Protein AF-A0A9W9C075-F1 (afdb_monomer_lite)

InterPro domains:
  IPR053230 Transcription regulator galc [PTHR47654] (22-263)

Foldseek 3Di:
DDDDDDDDDDDDDDDDDDDDDDDDDDDDDDDPDPPPDDPPPPPCVPDPLADFPDPDDCVPDPLSVPLPDDDPPDQLVVLVVVVVCVVCPPPQPPPQDQFDDDDDPVSSVRNNVSVVVSVVPRDCPPDDRSSVSGPDCLQPQLDDPDPADLPDDPQLVLLLQLLVQLCVPVCVPPVPDDPCLSVVSNVQSVCVVVVNHDDDQLQSSLVSLQSSLVSLCSCVVVVPPPRDDNCVSSSSNVSSCVSVVCPVVSVVSRDDDPVNVVVVD

Radius of gyration: 30.23 Å; chains: 1; bounding box: 87×55×70 Å

Organism: NCBI:txid749621

pLDDT: mean 71.65, std 20.18, range [28.78, 96.81]

Secondary structure (DSSP, 8-state):
--PPPPPPPPPPP--PPPP-----------------SSTTS-TTTT-TTS----SS-TTSSHHHHHS---STTSHHHHHHHHHHHHH--SPSPTT------SSSHHHHHHHHHHHHHHHHHS-------GGGG----TTS-----S---TT----HHHHHHHHHHHHHTHHHH---S-THHHHHHHHHHHHHHTT------HHHHHHHHHHHHHHHHHHHHTT-TT---TTHHHHHHHHHHHHTTTHHHHHHHSPPPHHHHHHH-

Sequence (265 aa):
MLFPNAVIPSIPFLGKRNRISSSNESPGHESSSKQNGEAHVTASVGSNEDLDFLDEDLLRTRESRETGYVGQNSEVQWLRSVQRQSQNNEGEPYGLPYGPPGTGKRADDERSKALHQRRDQGGSVPIRHVTDATFYLDSENIELDVVVNPYELPDPDIAEQLLDCYMSTVHSTFFIVPRSFDDQVRRFISSLRQDRAFRVPDRWRALLNLIFAIGAKYSHLTMKEWRGDERDHLVYMNRASQLLGMNSTVMFISAPDLLLVQAVS

Structure (mmCIF, N/CA/C/O backbone):
data_AF-A0A9W9C075-F1
#
_entry.id   AF-A0A9W9C075-F1
#
loop_
_atom_site.group_PDB
_atom_site.id
_atom_site.type_symbol
_atom_site.label_atom_id
_atom_site.label_alt_id
_atom_site.label_comp_id
_atom_site.label_asym_id
_atom_site.label_entity_id
_atom_site.label_seq_id
_atom_site.pdbx_PDB_ins_code
_atom_site.Cartn_x
_atom_site.Cartn_y
_atom_site.Cartn_z
_atom_site.occupancy
_atom_site.B_iso_or_equiv
_atom_site.auth_seq_id
_atom_site.auth_comp_id
_atom_site.auth_asym_id
_atom_site.auth_atom_id
_atom_site.pdbx_PDB_model_num
ATOM 1 N N . MET A 1 1 ? 68.281 26.795 20.854 1.00 37.44 1 MET A N 1
ATOM 2 C CA . MET A 1 1 ? 67.635 25.603 20.267 1.00 37.44 1 MET A CA 1
ATOM 3 C C . MET A 1 1 ? 66.720 26.097 19.160 1.00 37.44 1 MET A C 1
ATOM 5 O O . MET A 1 1 ? 65.759 26.789 19.458 1.00 37.44 1 MET A O 1
ATOM 9 N N . LEU A 1 2 ? 67.105 25.868 17.904 1.00 36.19 2 LEU A N 1
ATOM 10 C CA . LEU A 1 2 ? 66.431 26.343 16.691 1.00 36.19 2 LEU A CA 1
ATOM 11 C C . LEU A 1 2 ? 66.111 25.110 15.834 1.00 36.19 2 LEU A C 1
ATOM 13 O O . LEU A 1 2 ? 67.001 24.298 15.591 1.00 36.19 2 LEU A O 1
ATOM 17 N N . PHE A 1 3 ? 64.844 24.955 15.451 1.00 38.69 3 PHE A N 1
ATOM 18 C CA . PHE A 1 3 ? 64.332 23.848 14.635 1.00 38.69 3 PHE A CA 1
ATOM 19 C C . PHE A 1 3 ? 64.587 24.097 13.134 1.00 38.69 3 PHE A C 1
ATOM 21 O O . PHE A 1 3 ? 64.526 25.253 12.711 1.00 38.69 3 PHE A O 1
ATOM 28 N N . PRO A 1 4 ? 64.849 23.058 12.316 1.00 43.16 4 PRO A N 1
ATOM 29 C CA . PRO A 1 4 ? 65.074 23.214 10.882 1.00 43.16 4 PRO A CA 1
ATOM 30 C C . PRO A 1 4 ? 63.783 23.112 10.046 1.00 43.16 4 PRO A C 1
ATOM 32 O O . PRO A 1 4 ? 62.850 22.385 10.380 1.00 43.16 4 PRO A O 1
ATOM 35 N N . ASN A 1 5 ? 63.787 23.850 8.931 1.00 32.12 5 ASN A N 1
ATOM 36 C CA . ASN A 1 5 ? 62.753 23.936 7.897 1.00 32.12 5 ASN A CA 1
ATOM 37 C C . ASN A 1 5 ? 62.571 22.624 7.112 1.00 32.12 5 ASN A C 1
ATOM 39 O O . ASN A 1 5 ? 63.552 22.015 6.685 1.00 32.12 5 ASN A O 1
ATOM 43 N N . ALA A 1 6 ? 61.316 22.257 6.832 1.00 38.56 6 ALA A N 1
ATOM 44 C CA . ALA A 1 6 ? 60.944 21.181 5.913 1.00 38.56 6 ALA A CA 1
ATOM 45 C C . ALA A 1 6 ? 60.589 21.738 4.519 1.00 38.56 6 ALA A C 1
ATOM 47 O O . ALA A 1 6 ? 59.856 22.718 4.391 1.00 38.56 6 ALA A O 1
ATOM 48 N N . VAL A 1 7 ? 61.134 21.096 3.485 1.00 38.09 7 VAL A N 1
ATOM 49 C CA . VAL A 1 7 ? 60.984 21.410 2.056 1.00 38.09 7 VAL A CA 1
ATOM 50 C C . VAL A 1 7 ? 59.761 20.680 1.488 1.00 38.09 7 VAL A C 1
ATOM 52 O O . VAL A 1 7 ? 59.598 19.484 1.715 1.00 38.09 7 VAL A O 1
ATOM 55 N N . ILE A 1 8 ? 58.918 21.388 0.730 1.00 40.94 8 ILE A N 1
ATOM 56 C CA . ILE A 1 8 ? 57.763 20.840 -0.003 1.00 40.94 8 ILE A CA 1
ATOM 57 C C . ILE A 1 8 ? 58.228 20.388 -1.400 1.00 40.94 8 ILE A C 1
ATOM 59 O O . ILE A 1 8 ? 58.791 21.217 -2.118 1.00 40.94 8 ILE A O 1
ATOM 63 N N . PRO A 1 9 ? 57.975 19.140 -1.842 1.00 34.19 9 PRO A N 1
ATOM 64 C CA . PRO A 1 9 ? 58.202 18.746 -3.226 1.00 34.19 9 PRO A CA 1
ATOM 65 C C . PRO A 1 9 ? 56.926 18.872 -4.076 1.00 34.19 9 PRO A C 1
ATOM 67 O O . PRO A 1 9 ? 55.840 18.433 -3.698 1.00 34.19 9 PRO A O 1
ATOM 70 N N . SER A 1 10 ? 57.090 19.484 -5.246 1.00 33.34 10 SER A N 1
ATOM 71 C CA . SER A 1 10 ? 56.109 19.672 -6.314 1.00 33.34 10 SER A CA 1
ATOM 72 C C . SER A 1 10 ? 55.892 18.394 -7.140 1.00 33.34 10 SER A C 1
ATOM 74 O O . SER A 1 10 ? 56.830 17.656 -7.437 1.00 33.34 10 SER A O 1
ATOM 76 N N . ILE A 1 11 ? 54.640 18.141 -7.532 1.00 38.00 11 ILE A N 1
ATOM 77 C CA . ILE A 1 11 ? 54.219 16.985 -8.340 1.00 38.00 11 ILE A CA 1
ATOM 78 C C . ILE A 1 11 ? 54.326 17.337 -9.835 1.00 38.00 11 ILE A C 1
ATOM 80 O O . ILE A 1 11 ? 53.707 18.318 -10.257 1.00 38.00 11 ILE A O 1
ATOM 84 N N . PRO A 1 12 ? 55.043 16.558 -10.667 1.00 36.03 12 PRO A N 1
ATOM 85 C CA . PRO A 1 12 ? 55.017 16.738 -12.112 1.00 36.03 12 PRO A CA 1
ATOM 86 C C . PRO A 1 12 ? 53.826 16.008 -12.757 1.00 36.03 12 PRO A C 1
ATOM 88 O O . PRO A 1 12 ? 53.603 14.817 -12.542 1.00 36.03 12 PRO A O 1
ATOM 91 N N . PHE A 1 13 ? 53.091 16.736 -13.599 1.00 41.56 13 PHE A N 1
ATOM 92 C CA . PHE A 1 13 ? 52.155 16.207 -14.595 1.00 41.56 13 PHE A CA 1
ATOM 93 C C . PHE A 1 13 ? 52.932 15.596 -15.776 1.00 41.56 13 PHE A C 1
ATOM 95 O O . PHE A 1 13 ? 53.726 16.286 -16.409 1.00 41.56 13 PHE A O 1
ATOM 102 N N . LEU A 1 14 ? 52.666 14.332 -16.114 1.00 36.62 14 LEU A N 1
ATOM 103 C CA . LEU A 1 14 ? 53.023 13.669 -17.381 1.00 36.62 14 LEU A CA 1
ATOM 104 C C . LEU A 1 14 ? 52.158 12.395 -17.440 1.00 36.62 14 LEU A C 1
ATOM 106 O O . LEU A 1 14 ? 52.080 11.677 -16.453 1.00 36.62 14 LEU A O 1
ATOM 110 N N . GLY A 1 15 ? 51.420 12.025 -18.478 1.00 33.16 15 GLY A N 1
ATOM 111 C CA . GLY A 1 15 ? 51.604 12.155 -19.916 1.00 33.16 15 GLY A CA 1
ATOM 112 C C . GLY A 1 15 ? 51.021 10.861 -20.512 1.00 33.16 15 GLY A C 1
ATOM 113 O O . GLY A 1 15 ? 51.179 9.785 -19.935 1.00 33.16 15 GLY A O 1
ATOM 114 N N . LYS A 1 16 ? 50.263 10.974 -21.605 1.00 45.19 16 LYS A N 1
ATOM 115 C CA . LYS A 1 16 ? 49.475 9.904 -22.246 1.00 45.19 16 LYS A CA 1
ATOM 116 C C . LYS A 1 16 ? 50.305 8.632 -22.496 1.00 45.19 16 LYS A C 1
ATOM 118 O O . LYS A 1 16 ? 51.371 8.709 -23.102 1.00 45.19 16 LYS A O 1
ATOM 123 N N . ARG A 1 17 ? 49.805 7.460 -22.077 1.00 39.34 17 ARG A N 1
ATOM 124 C CA . ARG A 1 17 ? 50.425 6.161 -22.392 1.00 39.34 17 ARG A CA 1
ATOM 125 C C . ARG A 1 17 ? 50.042 5.690 -23.796 1.00 39.34 17 ARG A C 1
ATOM 127 O O . ARG A 1 17 ? 48.884 5.744 -24.198 1.00 39.34 17 ARG A O 1
ATOM 134 N N . ASN A 1 18 ? 51.076 5.264 -24.511 1.00 29.98 18 ASN A N 1
ATOM 135 C CA . ASN A 1 18 ? 51.113 4.878 -25.914 1.00 29.98 18 ASN A CA 1
ATOM 136 C C . ASN A 1 18 ? 50.522 3.468 -26.122 1.00 29.98 18 ASN A C 1
ATOM 138 O O . ASN A 1 18 ? 50.755 2.578 -25.303 1.00 29.98 18 ASN A O 1
ATOM 142 N N . ARG A 1 19 ? 49.768 3.262 -27.209 1.00 29.88 19 ARG A N 1
ATOM 143 C CA . ARG A 1 19 ? 49.115 1.985 -27.552 1.00 29.88 19 ARG A CA 1
ATOM 144 C C . ARG A 1 19 ? 50.100 1.113 -28.335 1.00 29.88 19 ARG A C 1
ATOM 146 O O . ARG A 1 19 ? 50.499 1.482 -29.433 1.00 29.88 19 ARG A O 1
ATOM 153 N N . ILE A 1 20 ? 50.483 -0.033 -27.775 1.00 35.03 20 ILE A N 1
ATOM 154 C CA . ILE A 1 20 ? 51.300 -1.033 -28.473 1.00 35.03 20 ILE A CA 1
ATOM 155 C C . ILE A 1 20 ? 50.378 -1.845 -29.386 1.00 35.03 20 ILE A C 1
ATOM 157 O O . ILE A 1 20 ? 49.471 -2.536 -28.929 1.00 35.03 20 ILE A O 1
ATOM 161 N N . SER A 1 21 ? 50.604 -1.722 -30.689 1.00 33.31 21 SER A N 1
ATOM 162 C CA . SER A 1 21 ? 50.093 -2.614 -31.725 1.00 33.31 21 SER A CA 1
ATOM 163 C C . SER A 1 21 ? 50.827 -3.954 -31.661 1.00 33.31 21 SER A C 1
ATOM 165 O O . SER A 1 21 ? 52.055 -3.969 -31.735 1.00 33.31 21 SER A O 1
ATOM 167 N N . SER A 1 22 ? 50.095 -5.066 -31.580 1.00 29.36 22 SER A N 1
ATOM 168 C CA . SER A 1 22 ? 50.647 -6.387 -31.899 1.00 29.36 22 SER A CA 1
ATOM 169 C C . SER A 1 22 ? 49.796 -7.037 -32.982 1.00 29.36 22 SER A C 1
ATOM 171 O O . SER A 1 22 ? 48.575 -7.131 -32.873 1.00 29.36 22 SER A O 1
ATOM 173 N N . SER A 1 23 ? 50.472 -7.365 -34.073 1.00 29.86 23 SER A N 1
ATOM 174 C CA . SER A 1 23 ? 49.978 -8.022 -35.271 1.00 29.86 23 SER A CA 1
ATOM 175 C C . SER A 1 23 ? 50.172 -9.536 -35.157 1.00 29.86 23 SER A C 1
ATOM 177 O O . SER A 1 23 ? 51.253 -9.975 -34.783 1.00 29.86 23 SER A O 1
ATOM 179 N N . ASN A 1 24 ? 49.100 -10.262 -35.495 1.00 34.41 24 ASN A N 1
ATOM 180 C CA . ASN A 1 24 ? 48.941 -11.670 -35.885 1.00 34.41 24 ASN A CA 1
ATOM 181 C C . ASN A 1 24 ? 50.072 -12.671 -35.631 1.00 34.41 24 ASN A C 1
ATOM 183 O O . ASN A 1 24 ? 51.059 -12.610 -36.349 1.00 34.41 24 ASN A O 1
ATOM 187 N N . GLU A 1 25 ? 49.757 -13.732 -34.873 1.00 29.58 25 GLU A N 1
ATOM 188 C CA . GLU A 1 25 ? 50.040 -15.133 -35.239 1.00 29.58 25 GLU A CA 1
ATOM 189 C C . GLU A 1 25 ? 48.927 -16.058 -34.681 1.00 29.58 25 GLU A C 1
ATOM 191 O O . GLU A 1 25 ? 48.509 -15.933 -33.534 1.00 29.58 25 GLU A O 1
ATOM 196 N N . SER A 1 26 ? 48.414 -16.972 -35.508 1.00 32.12 26 SER A N 1
ATOM 197 C CA . SER A 1 26 ? 47.649 -18.177 -35.120 1.00 32.12 26 SER A CA 1
ATOM 198 C C . SER A 1 26 ? 48.520 -19.381 -35.500 1.00 32.12 26 SER A C 1
ATOM 200 O O . SER A 1 26 ? 49.167 -19.293 -36.547 1.00 32.12 26 SER A O 1
ATOM 202 N N . PRO A 1 27 ? 48.562 -20.492 -34.728 1.00 37.53 27 PRO A N 1
ATOM 203 C CA . PRO A 1 27 ? 47.481 -21.487 -34.822 1.00 37.53 27 PRO A CA 1
ATOM 204 C C . PRO A 1 27 ? 47.176 -22.331 -33.556 1.00 37.53 27 PRO A C 1
ATOM 206 O O . PRO A 1 27 ? 48.050 -22.650 -32.762 1.00 37.53 27 PRO A O 1
ATOM 209 N N . GLY A 1 28 ? 45.912 -22.768 -33.467 1.00 32.16 28 GLY A N 1
ATOM 210 C CA . GLY A 1 28 ? 45.465 -24.102 -33.028 1.00 32.16 28 GLY A CA 1
ATOM 211 C C . GLY A 1 28 ? 45.740 -24.585 -31.597 1.00 32.16 28 GLY A C 1
ATOM 212 O O . GLY A 1 28 ? 46.802 -25.129 -31.330 1.00 32.16 28 GLY A O 1
ATOM 213 N N . HIS A 1 29 ? 44.707 -24.585 -30.745 1.00 31.64 29 HIS A N 1
ATOM 214 C CA . HIS A 1 29 ? 44.350 -25.767 -29.946 1.00 31.64 29 HIS A CA 1
ATOM 215 C C . HIS A 1 29 ? 42.928 -25.648 -29.377 1.00 31.64 29 HIS A C 1
ATOM 217 O O . HIS A 1 29 ? 42.551 -24.629 -28.801 1.00 31.64 29 HIS A O 1
ATOM 223 N N . GLU A 1 30 ? 42.146 -26.714 -29.553 1.00 40.41 30 GLU A N 1
ATOM 224 C CA . GLU A 1 30 ? 40.828 -26.913 -28.956 1.00 40.41 30 GLU A CA 1
ATOM 225 C C . GLU A 1 30 ? 40.892 -26.795 -27.428 1.00 40.41 30 GLU A C 1
ATOM 227 O O . GLU A 1 30 ? 41.642 -27.510 -26.764 1.00 40.41 30 GLU A O 1
ATOM 232 N N . SER A 1 31 ? 40.056 -25.931 -26.856 1.00 28.78 31 SER A N 1
ATOM 233 C CA . SER A 1 31 ? 39.571 -26.120 -25.492 1.00 28.78 31 SER A CA 1
ATOM 234 C C . SER A 1 31 ? 38.166 -25.541 -25.373 1.00 28.78 31 SER A C 1
ATOM 236 O O . SER A 1 31 ? 37.923 -24.347 -25.543 1.00 28.78 31 SER A O 1
ATOM 238 N N . SER A 1 32 ? 37.219 -26.437 -25.110 1.00 40.97 32 SER A N 1
ATOM 239 C CA . SER A 1 32 ? 35.842 -26.135 -24.747 1.00 40.97 32 SER A CA 1
ATOM 240 C C . SER A 1 32 ? 35.822 -25.368 -23.424 1.00 40.97 32 SER A C 1
ATOM 242 O O . SER A 1 32 ? 35.717 -25.958 -22.347 1.00 40.97 32 SER A O 1
ATOM 244 N N . SER A 1 33 ? 35.946 -24.049 -23.492 1.00 33.09 33 SER A N 1
ATOM 245 C CA . SER A 1 33 ? 35.685 -23.161 -22.368 1.00 33.09 33 SER A CA 1
ATOM 246 C C . SER A 1 33 ? 34.376 -22.439 -22.655 1.00 33.09 33 SER A C 1
ATOM 248 O O . SER A 1 33 ? 34.255 -21.679 -23.610 1.00 33.09 33 SER A O 1
ATOM 250 N N . LYS A 1 34 ? 33.350 -22.750 -21.857 1.00 45.97 34 LYS A N 1
ATOM 251 C CA . LYS A 1 34 ? 32.091 -22.003 -21.833 1.00 45.97 34 LYS A CA 1
ATOM 252 C C . LYS A 1 34 ? 32.426 -20.566 -21.443 1.00 45.97 34 LYS A C 1
ATOM 254 O O . LYS A 1 34 ? 32.625 -20.273 -20.265 1.00 45.97 34 LYS A O 1
ATOM 259 N N . GLN A 1 35 ? 32.562 -19.704 -22.442 1.00 40.00 35 GLN A N 1
ATOM 260 C CA . GLN A 1 35 ? 32.942 -18.309 -22.286 1.00 40.00 35 GLN A CA 1
ATOM 261 C C . GLN A 1 35 ? 31.694 -17.496 -21.927 1.00 40.00 35 GLN A C 1
ATOM 263 O O . GLN A 1 35 ? 31.183 -16.701 -22.703 1.00 40.00 35 GLN A O 1
ATOM 268 N N . ASN A 1 36 ? 31.169 -17.743 -20.728 1.00 48.88 36 ASN A N 1
ATOM 269 C CA . ASN A 1 36 ? 30.124 -16.919 -20.137 1.00 48.88 36 ASN A CA 1
ATOM 270 C C . ASN A 1 36 ? 30.812 -15.722 -19.472 1.00 48.88 36 ASN A C 1
ATOM 272 O O . ASN A 1 36 ? 31.069 -15.741 -18.270 1.00 48.88 36 ASN A O 1
ATOM 276 N N . GLY A 1 37 ? 31.184 -14.713 -20.256 1.00 41.12 37 GLY A N 1
ATOM 277 C CA . GLY A 1 37 ? 31.847 -13.526 -19.726 1.00 41.12 37 GLY A CA 1
ATOM 278 C C . GLY A 1 37 ? 31.835 -12.378 -20.719 1.00 41.12 37 GLY A C 1
ATOM 279 O O . GLY A 1 37 ? 32.481 -12.487 -21.752 1.00 41.12 37 GLY A O 1
ATOM 280 N N . GLU A 1 38 ? 31.085 -11.323 -20.375 1.00 42.94 38 GLU A N 1
ATOM 281 C CA . GLU A 1 38 ? 31.143 -9.905 -20.801 1.00 42.94 38 GLU A CA 1
ATOM 282 C C . GLU A 1 38 ? 31.270 -9.526 -22.295 1.00 42.94 38 GLU A C 1
ATOM 284 O O . GLU A 1 38 ? 31.084 -8.364 -22.640 1.00 42.94 38 GLU A O 1
ATOM 289 N N . ALA A 1 39 ? 31.491 -10.467 -23.212 1.00 42.09 39 ALA A N 1
ATOM 290 C CA . ALA A 1 39 ? 31.719 -10.218 -24.636 1.00 42.09 39 ALA A CA 1
ATOM 291 C C . ALA A 1 39 ? 30.440 -9.903 -25.437 1.00 42.09 39 ALA A C 1
ATOM 293 O O . ALA A 1 39 ? 30.515 -9.638 -26.633 1.00 42.09 39 ALA A O 1
ATOM 294 N N . HIS A 1 40 ? 29.277 -9.887 -24.781 1.00 43.91 40 HIS A N 1
ATOM 295 C CA . HIS A 1 40 ? 27.999 -9.462 -25.361 1.00 43.91 40 HIS A CA 1
ATOM 296 C C . HIS A 1 40 ? 27.669 -7.994 -25.053 1.00 43.91 40 HIS A C 1
ATOM 298 O O . HIS A 1 40 ? 26.505 -7.602 -24.999 1.00 43.91 40 HIS A O 1
ATOM 304 N N . VAL A 1 41 ? 28.686 -7.147 -24.868 1.00 41.81 41 VAL A N 1
ATOM 305 C CA . VAL A 1 41 ? 28.484 -5.709 -25.052 1.00 41.81 41 VAL A CA 1
ATOM 306 C C . VAL A 1 41 ? 28.224 -5.503 -26.538 1.00 41.81 41 VAL A C 1
ATOM 308 O O . VAL A 1 41 ? 29.116 -5.729 -27.357 1.00 41.81 41 VAL A O 1
ATOM 311 N N . THR A 1 42 ? 27.002 -5.103 -26.897 1.00 49.41 42 THR A N 1
ATOM 312 C CA . THR A 1 42 ? 26.667 -4.668 -28.253 1.00 49.41 42 THR A CA 1
ATOM 313 C C . THR A 1 42 ? 27.768 -3.711 -28.703 1.00 49.41 42 THR A C 1
ATOM 315 O O . THR A 1 42 ? 27.925 -2.643 -28.118 1.00 49.41 42 THR A O 1
ATOM 318 N N . ALA A 1 43 ? 28.559 -4.073 -29.716 1.00 48.31 43 ALA A N 1
ATOM 319 C CA . ALA A 1 43 ? 29.701 -3.279 -30.192 1.00 48.31 43 ALA A CA 1
ATOM 320 C C . ALA A 1 43 ? 29.306 -1.900 -30.788 1.00 48.31 43 ALA A C 1
ATOM 322 O O . ALA A 1 43 ? 30.106 -1.252 -31.456 1.00 48.31 43 ALA A O 1
ATOM 323 N N . SER A 1 44 ? 28.069 -1.460 -30.545 1.00 49.69 44 SER A N 1
ATOM 324 C CA . SER A 1 44 ? 27.493 -0.159 -30.879 1.00 49.69 44 SER A CA 1
ATOM 325 C C . SER A 1 44 ? 27.848 0.930 -29.854 1.00 49.69 44 SER A C 1
ATOM 327 O O . SER A 1 44 ? 27.657 2.108 -30.152 1.00 49.69 44 SER A O 1
ATOM 329 N N . VAL A 1 45 ? 28.437 0.588 -28.693 1.00 45.16 45 VAL A N 1
ATOM 330 C CA . VAL A 1 45 ? 28.918 1.576 -27.706 1.00 45.16 45 VAL A CA 1
ATOM 331 C C . VAL A 1 45 ? 30.081 2.386 -28.301 1.00 45.16 45 VAL A C 1
ATOM 333 O O . VAL A 1 45 ? 31.253 2.048 -28.151 1.00 45.16 45 VAL A O 1
ATOM 336 N N . GLY A 1 46 ? 29.749 3.448 -29.035 1.00 44.47 46 GLY A N 1
ATOM 337 C CA . GLY A 1 46 ? 30.697 4.345 -29.693 1.00 44.47 46 GLY A CA 1
ATOM 338 C C . GLY A 1 46 ? 30.240 4.893 -31.047 1.00 44.47 46 GLY A C 1
ATOM 339 O O . GLY A 1 46 ? 30.803 5.893 -31.487 1.00 44.47 46 GLY A O 1
ATOM 340 N N . SER A 1 47 ? 29.231 4.295 -31.694 1.00 48.75 47 SER A N 1
ATOM 341 C CA . SER A 1 47 ? 28.663 4.817 -32.943 1.00 48.75 47 SER A CA 1
ATOM 342 C C . SER A 1 47 ? 27.270 5.388 -32.681 1.00 48.75 47 SER A C 1
ATOM 344 O O . SER A 1 47 ? 26.302 4.654 -32.547 1.00 48.75 47 SER A O 1
ATOM 346 N N . ASN A 1 48 ? 27.163 6.718 -32.636 1.00 51.94 48 ASN A N 1
ATOM 347 C CA . ASN A 1 48 ? 25.871 7.422 -32.629 1.00 51.94 48 ASN A CA 1
ATOM 348 C C . ASN A 1 48 ? 25.232 7.465 -34.039 1.00 51.94 48 ASN A C 1
ATOM 350 O O . ASN A 1 48 ? 24.342 8.275 -34.287 1.00 51.94 48 ASN A O 1
ATOM 354 N N . GLU A 1 49 ? 25.759 6.688 -34.991 1.00 51.84 49 GLU A N 1
ATOM 355 C CA . GLU A 1 49 ? 25.419 6.745 -36.420 1.00 51.84 49 GLU A CA 1
ATOM 356 C C . GLU A 1 49 ? 24.284 5.773 -36.781 1.00 51.84 49 GLU A C 1
ATOM 358 O O . GLU A 1 49 ? 23.732 5.842 -37.880 1.00 51.84 49 GLU A O 1
ATOM 363 N N . ASP A 1 50 ? 23.913 4.890 -35.851 1.00 52.59 50 ASP A N 1
ATOM 364 C CA . ASP A 1 50 ? 22.757 4.016 -35.984 1.00 52.59 50 ASP A CA 1
ATOM 365 C C . ASP A 1 50 ? 21.480 4.834 -35.757 1.00 52.59 50 ASP A C 1
ATOM 367 O O . ASP A 1 50 ? 21.202 5.318 -34.658 1.00 52.59 50 ASP A O 1
ATOM 371 N N . LEU A 1 51 ? 20.685 4.993 -36.817 1.00 51.81 51 LEU A N 1
ATOM 372 C CA . LEU A 1 51 ? 19.320 5.488 -36.697 1.00 51.81 51 LEU A CA 1
ATOM 373 C C . LEU A 1 51 ? 18.552 4.553 -35.759 1.00 51.81 51 LEU A C 1
ATOM 375 O O . LEU A 1 51 ? 18.421 3.356 -36.021 1.00 51.81 51 LEU A O 1
ATOM 379 N N . ASP A 1 52 ? 18.069 5.117 -34.659 1.00 56.44 52 ASP A N 1
ATOM 380 C CA . ASP A 1 52 ? 17.315 4.418 -33.630 1.00 56.44 52 ASP A CA 1
ATOM 381 C C . ASP A 1 52 ? 15.912 4.095 -34.155 1.00 56.44 52 ASP A C 1
ATOM 383 O O . ASP A 1 52 ? 14.940 4.823 -33.953 1.00 56.44 52 ASP A O 1
ATOM 387 N N . PHE A 1 53 ? 15.820 3.023 -34.940 1.00 57.62 53 PHE A N 1
ATOM 388 C CA . PHE A 1 53 ? 14.541 2.481 -35.366 1.00 57.62 53 PHE A CA 1
ATOM 389 C C . PHE A 1 53 ? 13.870 1.847 -34.151 1.00 57.62 53 PHE A C 1
ATOM 391 O O . PHE A 1 53 ? 14.113 0.681 -33.816 1.00 57.62 53 PHE A O 1
ATOM 398 N N . LEU A 1 54 ? 13.028 2.648 -33.500 1.00 65.06 54 LEU A N 1
ATOM 399 C CA . LEU A 1 54 ? 12.087 2.172 -32.503 1.00 65.06 54 LEU A CA 1
ATOM 400 C C . LEU A 1 54 ? 11.224 1.084 -33.139 1.00 65.06 54 LEU A C 1
ATOM 402 O O . LEU A 1 54 ? 10.645 1.251 -34.210 1.00 65.06 54 LEU A O 1
ATOM 406 N N . ASP A 1 55 ? 11.194 -0.061 -32.479 1.00 68.38 55 ASP A N 1
ATOM 407 C CA . ASP A 1 55 ? 10.488 -1.257 -32.926 1.00 68.38 55 ASP A CA 1
ATOM 408 C C . ASP A 1 55 ? 9.042 -1.324 -32.463 1.00 68.38 55 ASP A C 1
ATOM 410 O O . ASP A 1 55 ? 8.347 -2.310 -32.701 1.00 68.38 55 ASP A O 1
ATOM 414 N N . GLU A 1 56 ? 8.606 -0.256 -31.811 1.00 72.88 56 GLU A N 1
ATOM 415 C CA . GLU A 1 56 ? 7.295 -0.086 -31.236 1.00 72.88 56 GLU A CA 1
ATOM 416 C C . GLU A 1 56 ? 6.782 1.322 -31.514 1.00 72.88 56 GLU A C 1
ATOM 418 O O . GLU A 1 56 ? 7.532 2.300 -31.534 1.00 72.88 56 GLU A O 1
ATOM 423 N N . ASP A 1 57 ? 5.468 1.412 -31.691 1.00 78.75 57 ASP A N 1
ATOM 424 C CA . ASP A 1 57 ? 4.755 2.675 -31.735 1.00 78.75 57 ASP A CA 1
ATOM 425 C C . ASP A 1 57 ? 4.566 3.233 -30.315 1.00 78.75 57 ASP A C 1
ATOM 427 O O . ASP A 1 57 ? 3.683 2.803 -29.569 1.00 78.75 57 ASP A O 1
ATOM 431 N N . LEU A 1 58 ? 5.387 4.222 -29.948 1.00 80.44 58 LEU A N 1
ATOM 432 C CA . LEU A 1 58 ? 5.288 4.912 -28.657 1.00 80.44 58 LEU A CA 1
ATOM 433 C C . LEU A 1 58 ? 3.963 5.659 -28.481 1.00 80.44 58 LEU A C 1
ATOM 435 O O . LEU A 1 58 ? 3.598 5.987 -27.358 1.00 80.44 58 LEU A O 1
ATOM 439 N N . LEU A 1 59 ? 3.227 5.941 -29.559 1.00 80.81 59 LEU A N 1
ATOM 440 C CA . LEU A 1 59 ? 1.955 6.659 -29.493 1.00 80.81 59 LEU A CA 1
ATOM 441 C C . LEU A 1 59 ? 0.761 5.736 -29.220 1.00 80.81 59 LEU A C 1
ATOM 443 O O . LEU A 1 59 ? -0.342 6.238 -28.999 1.00 80.81 59 LEU A O 1
ATOM 447 N N . ARG A 1 60 ? 0.969 4.412 -29.191 1.00 81.44 60 ARG A N 1
ATOM 448 C CA . ARG A 1 60 ? -0.091 3.404 -29.034 1.00 81.44 60 ARG A CA 1
ATOM 449 C C . ARG A 1 60 ? -0.917 3.586 -27.761 1.00 81.44 60 ARG A C 1
ATOM 451 O O . ARG A 1 60 ? -2.136 3.435 -27.786 1.00 81.44 60 ARG A O 1
ATOM 458 N N . THR A 1 61 ? -0.252 3.876 -26.650 1.00 80.31 61 THR A N 1
ATOM 459 C CA . THR A 1 61 ? -0.851 3.923 -25.311 1.00 80.31 61 THR A CA 1
ATOM 460 C C . THR A 1 61 ? -0.271 5.086 -24.519 1.00 80.31 61 THR A C 1
ATOM 462 O O . THR A 1 61 ? 0.869 5.480 -24.746 1.00 80.31 61 THR A O 1
ATOM 465 N N . ARG A 1 62 ? -1.048 5.652 -23.583 1.00 76.50 62 ARG A N 1
ATOM 466 C CA . ARG A 1 62 ? -0.578 6.730 -22.691 1.00 76.50 62 ARG A CA 1
ATOM 467 C C . ARG A 1 62 ? 0.699 6.315 -21.958 1.00 76.50 62 ARG A C 1
ATOM 469 O O . ARG A 1 62 ? 1.674 7.046 -22.004 1.00 76.50 62 ARG A O 1
ATOM 476 N N . GLU A 1 63 ? 0.709 5.100 -21.424 1.00 76.56 63 GLU A N 1
ATOM 477 C CA . GLU A 1 63 ? 1.865 4.487 -20.762 1.00 76.56 63 GLU A CA 1
ATOM 478 C C . GLU A 1 63 ? 3.100 4.461 -21.679 1.00 76.56 63 GLU A C 1
ATOM 480 O O . GLU A 1 63 ? 4.165 4.912 -21.281 1.00 76.56 63 GLU A O 1
ATOM 485 N N . SER A 1 64 ? 2.952 4.050 -22.948 1.00 79.38 64 SER A N 1
ATOM 486 C CA . SER A 1 64 ? 4.037 4.046 -23.949 1.00 79.38 64 SER A CA 1
ATOM 487 C C . SER A 1 64 ? 4.580 5.444 -24.275 1.00 79.38 64 SER A C 1
ATOM 489 O O . SER A 1 64 ? 5.730 5.577 -24.681 1.00 79.38 64 SER A O 1
ATOM 491 N N . ARG A 1 65 ? 3.763 6.493 -24.106 1.00 79.75 65 ARG A N 1
ATOM 492 C CA . ARG A 1 65 ? 4.171 7.895 -24.297 1.00 79.75 65 ARG A CA 1
ATOM 493 C C . ARG A 1 65 ? 4.881 8.458 -23.068 1.00 79.75 65 ARG A C 1
ATOM 495 O O . ARG A 1 65 ? 5.650 9.407 -23.197 1.00 79.75 65 ARG A O 1
ATOM 502 N N . GLU A 1 66 ? 4.596 7.896 -21.898 1.00 75.31 66 GLU A N 1
ATOM 503 C CA . GLU A 1 66 ? 5.112 8.336 -20.600 1.00 75.31 66 GLU A CA 1
ATOM 504 C C . GLU A 1 66 ? 6.434 7.658 -20.221 1.00 75.31 66 GLU A C 1
ATOM 506 O O . GLU A 1 66 ? 7.109 8.112 -19.306 1.00 75.31 66 GLU A O 1
ATOM 511 N N . THR A 1 67 ? 6.897 6.674 -20.998 1.00 76.31 67 THR A N 1
ATOM 512 C CA . THR A 1 67 ? 8.196 6.004 -20.796 1.00 76.31 67 THR A CA 1
ATOM 513 C C . THR A 1 67 ? 9.416 6.919 -20.976 1.00 76.31 67 THR A C 1
ATOM 515 O O . THR A 1 67 ? 10.543 6.508 -20.713 1.00 76.31 67 THR A O 1
ATOM 518 N N . GLY A 1 68 ? 9.226 8.150 -21.461 1.00 76.06 68 GLY A N 1
ATOM 519 C CA . GLY A 1 68 ? 10.291 9.140 -21.619 1.00 76.06 68 GLY A CA 1
ATOM 520 C C . GLY A 1 68 ? 11.195 8.890 -22.831 1.00 76.06 68 GLY A C 1
ATOM 521 O O . GLY A 1 68 ? 10.744 8.463 -23.893 1.00 76.06 68 GLY A O 1
ATOM 522 N N . TYR A 1 69 ? 12.485 9.219 -22.704 1.00 79.00 69 TYR A N 1
ATOM 523 C CA . TYR A 1 69 ? 13.453 9.054 -23.791 1.00 79.00 69 TYR A CA 1
ATOM 524 C C . TYR A 1 69 ? 13.741 7.570 -24.033 1.00 79.00 69 TYR A C 1
ATOM 526 O O . TYR A 1 69 ? 14.381 6.909 -23.214 1.00 79.00 69 TYR A O 1
ATOM 534 N N . VAL A 1 70 ? 13.320 7.061 -25.187 1.00 77.00 70 VAL A N 1
ATOM 535 C CA . VAL A 1 70 ? 13.670 5.723 -25.667 1.00 77.00 70 VAL A CA 1
ATOM 536 C C . VAL A 1 70 ? 14.729 5.896 -26.749 1.00 77.00 70 VAL A C 1
ATOM 538 O O . VAL A 1 70 ? 14.446 6.446 -27.805 1.00 77.00 70 VAL A O 1
ATOM 541 N N . GLY A 1 71 ? 15.955 5.482 -26.441 1.00 75.25 71 GLY A N 1
ATOM 542 C CA . GLY A 1 71 ? 17.107 5.551 -27.336 1.00 75.25 71 GLY A CA 1
ATOM 543 C C . GLY A 1 71 ? 18.203 4.589 -26.913 1.00 75.25 71 GLY A C 1
ATOM 544 O O . GLY A 1 71 ? 18.133 4.057 -25.811 1.00 75.25 71 GLY A O 1
ATOM 545 N N . GL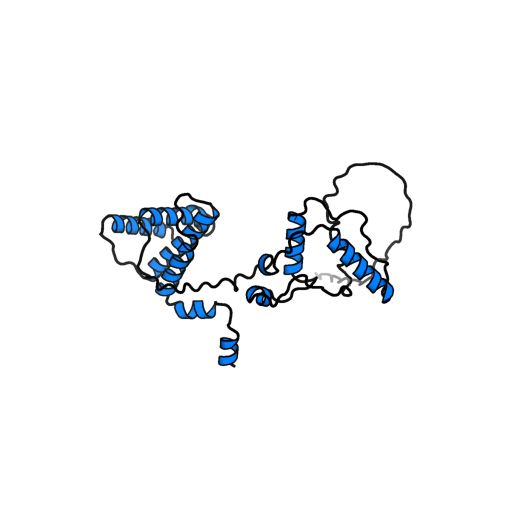N A 1 72 ? 19.225 4.351 -27.738 1.00 70.81 72 GLN A N 1
ATOM 546 C CA . GLN A 1 72 ? 20.281 3.360 -27.439 1.00 70.81 72 GLN A CA 1
ATOM 547 C C . GLN A 1 72 ? 20.947 3.531 -26.060 1.00 70.81 72 GLN A C 1
ATOM 549 O O . GLN A 1 72 ? 21.343 2.548 -25.439 1.00 70.81 72 GLN A O 1
ATOM 554 N N . ASN A 1 73 ? 21.032 4.770 -25.566 1.00 71.38 73 ASN A N 1
ATOM 555 C CA . ASN A 1 73 ? 21.587 5.100 -24.249 1.00 71.38 73 ASN A CA 1
ATOM 556 C C . ASN A 1 73 ? 20.525 5.197 -23.136 1.00 71.38 73 ASN A C 1
ATOM 558 O O . ASN A 1 73 ? 20.837 5.617 -22.025 1.00 71.38 73 ASN A O 1
ATOM 562 N N . SER A 1 74 ? 19.267 4.875 -23.435 1.00 77.75 74 SER A N 1
ATOM 563 C CA . SER A 1 74 ? 18.175 4.867 -22.467 1.00 77.75 74 SER A CA 1
ATOM 564 C C . SER A 1 74 ? 18.251 3.634 -21.573 1.00 77.75 74 SER A C 1
ATOM 566 O O . SER A 1 74 ? 18.522 2.519 -22.028 1.00 77.75 74 SER A O 1
ATOM 568 N N . GLU A 1 75 ? 17.918 3.827 -20.302 1.00 80.75 75 GLU A N 1
ATOM 569 C CA . GLU A 1 75 ? 17.705 2.754 -19.331 1.00 80.75 75 GLU A CA 1
ATOM 570 C C . GLU A 1 75 ? 16.674 1.721 -19.805 1.00 80.75 75 GLU A C 1
ATOM 572 O O . GLU A 1 75 ? 16.838 0.527 -19.558 1.00 80.75 75 GLU A O 1
ATOM 577 N N . VAL A 1 76 ? 15.663 2.150 -20.564 1.00 79.50 76 VAL A N 1
ATOM 578 C CA . VAL A 1 76 ? 14.618 1.261 -21.074 1.00 79.50 76 VAL A CA 1
ATOM 579 C C . VAL A 1 76 ? 15.173 0.327 -22.150 1.00 79.50 76 VAL A C 1
ATOM 581 O O . VAL A 1 76 ? 14.868 -0.866 -22.159 1.00 79.50 76 VAL A O 1
ATOM 584 N N . GLN A 1 77 ? 16.059 0.824 -23.024 1.00 78.00 77 GLN A N 1
ATOM 585 C CA . GLN A 1 77 ? 16.757 -0.030 -23.993 1.00 78.00 77 GLN A CA 1
ATOM 586 C C . GLN A 1 77 ? 17.725 -0.996 -23.301 1.00 78.00 77 GLN A C 1
ATOM 588 O O . GLN A 1 77 ? 17.836 -2.157 -23.707 1.00 78.00 77 GLN A O 1
ATOM 593 N N . TRP A 1 78 ? 18.377 -0.561 -22.217 1.00 78.06 78 TRP A N 1
ATOM 594 C CA . TRP A 1 78 ? 19.202 -1.449 -21.400 1.00 78.06 78 TRP A CA 1
ATOM 595 C C . TRP A 1 78 ? 18.370 -2.580 -20.774 1.00 78.06 78 TRP A C 1
ATOM 597 O O . TRP A 1 78 ? 18.708 -3.752 -20.950 1.00 78.06 78 TRP A O 1
ATOM 607 N N . LEU A 1 79 ? 17.241 -2.261 -20.133 1.00 81.19 79 LEU A N 1
ATOM 608 C CA . LEU A 1 79 ? 16.343 -3.250 -19.525 1.00 81.19 79 LEU A CA 1
ATOM 609 C C . LEU A 1 79 ? 15.763 -4.223 -20.560 1.00 81.19 79 LEU A C 1
ATOM 611 O O . LEU A 1 79 ? 15.768 -5.433 -20.332 1.00 81.19 79 LEU A O 1
ATOM 615 N N . ARG A 1 80 ? 15.352 -3.734 -21.736 1.00 78.75 80 ARG A N 1
ATOM 616 C CA . ARG A 1 80 ? 14.916 -4.576 -22.865 1.00 78.75 80 ARG A CA 1
ATOM 617 C C . ARG A 1 80 ? 16.000 -5.543 -23.324 1.00 78.75 80 ARG A C 1
ATOM 619 O O . ARG A 1 80 ? 15.711 -6.710 -23.591 1.00 78.75 80 ARG A O 1
ATOM 626 N N . SER A 1 81 ? 17.242 -5.070 -23.423 1.00 75.12 81 SER A N 1
ATOM 627 C CA . SER A 1 81 ? 18.387 -5.904 -23.795 1.00 75.12 81 SER A CA 1
ATOM 628 C C . SER A 1 81 ? 18.628 -7.001 -22.759 1.00 75.12 81 SER A C 1
ATOM 630 O O . SER A 1 81 ? 18.694 -8.176 -23.119 1.00 75.12 81 SER A O 1
ATOM 632 N N . VAL A 1 82 ? 18.656 -6.646 -21.471 1.00 78.44 82 VAL A N 1
ATOM 633 C CA . VAL A 1 82 ? 18.801 -7.605 -20.362 1.00 78.44 82 VAL A CA 1
ATOM 634 C C . VAL A 1 82 ? 17.684 -8.651 -20.390 1.00 78.44 82 VAL A C 1
ATOM 636 O O . VAL A 1 82 ? 17.937 -9.851 -20.292 1.00 78.44 82 VAL A O 1
ATOM 639 N N . GLN A 1 83 ? 16.441 -8.221 -20.582 1.00 76.12 83 GLN A N 1
ATOM 640 C CA . GLN A 1 83 ? 15.276 -9.101 -20.618 1.00 76.12 83 GLN A CA 1
ATOM 641 C C . GLN A 1 83 ? 15.306 -10.055 -21.823 1.00 76.12 83 GLN A C 1
ATOM 643 O O . GLN A 1 83 ? 14.918 -11.219 -21.697 1.00 76.12 83 GLN A O 1
ATOM 648 N N . ARG A 1 84 ? 15.789 -9.587 -22.983 1.00 72.88 84 ARG A N 1
ATOM 649 C CA . ARG A 1 84 ? 16.002 -10.407 -24.185 1.00 72.88 84 ARG A CA 1
ATOM 650 C C . ARG A 1 84 ? 17.089 -11.451 -23.949 1.00 72.88 84 ARG A C 1
ATOM 652 O O . ARG A 1 84 ? 16.864 -12.618 -24.244 1.00 72.88 84 ARG A O 1
ATOM 659 N N . GLN A 1 85 ? 18.216 -11.053 -23.360 1.00 70.44 85 GLN A N 1
ATOM 660 C CA . GLN A 1 85 ? 19.315 -11.960 -23.009 1.00 70.44 85 GLN A CA 1
ATOM 661 C C . GLN A 1 85 ? 18.886 -13.017 -21.987 1.00 70.44 85 GLN A C 1
ATOM 663 O O . GLN A 1 85 ? 19.261 -14.175 -22.104 1.00 70.44 85 GLN A O 1
ATOM 668 N N . SER A 1 86 ? 18.051 -12.650 -21.011 1.00 73.00 86 SER A N 1
ATOM 669 C CA . SER A 1 86 ? 17.530 -13.606 -20.027 1.00 73.00 86 SER A CA 1
ATOM 670 C C . SER A 1 86 ? 16.582 -14.649 -20.632 1.00 73.00 86 SER A C 1
ATOM 672 O O . SER A 1 86 ? 16.425 -15.719 -20.047 1.00 73.00 86 SER A O 1
ATOM 674 N N . GLN A 1 87 ? 15.902 -14.337 -21.738 1.00 66.81 87 GLN A N 1
ATOM 675 C CA . GLN A 1 87 ? 14.975 -15.258 -22.411 1.00 66.81 87 GLN A CA 1
ATOM 676 C C . GLN A 1 87 ? 15.663 -16.088 -23.492 1.00 66.81 87 GLN A C 1
ATOM 678 O O . GLN A 1 87 ? 15.352 -17.267 -23.656 1.00 66.81 87 GLN A O 1
ATOM 683 N N . ASN A 1 88 ? 16.618 -15.489 -24.199 1.00 63.44 88 ASN A N 1
ATOM 684 C CA . ASN A 1 88 ? 17.447 -16.175 -25.173 1.00 63.44 88 ASN A CA 1
ATOM 685 C C . ASN A 1 88 ? 18.635 -16.828 -24.457 1.00 63.44 88 ASN A C 1
ATOM 687 O O . ASN A 1 88 ? 19.728 -16.276 -24.398 1.00 63.44 88 ASN A O 1
ATOM 691 N N . ASN A 1 89 ? 18.420 -18.038 -23.931 1.00 55.81 89 ASN A N 1
ATOM 692 C CA . ASN A 1 89 ? 19.509 -18.899 -23.447 1.00 55.81 89 ASN A CA 1
ATOM 693 C C . ASN A 1 89 ? 20.464 -19.344 -24.573 1.00 55.81 89 ASN A C 1
ATOM 695 O O . ASN A 1 89 ? 21.556 -19.840 -24.295 1.00 55.81 89 ASN A O 1
ATOM 699 N N . GLU A 1 90 ? 20.056 -19.185 -25.832 1.00 56.06 90 GLU A N 1
ATOM 700 C CA . GLU A 1 90 ? 20.906 -19.376 -27.001 1.00 56.06 90 GLU A CA 1
ATOM 701 C C . GLU A 1 90 ? 21.477 -18.010 -27.395 1.00 56.06 90 GLU A C 1
ATOM 703 O O . GLU A 1 90 ? 20.727 -17.078 -27.690 1.00 56.06 90 GLU A O 1
ATOM 708 N N . GLY A 1 91 ? 22.804 -17.869 -27.325 1.00 54.59 91 GLY A N 1
ATOM 709 C CA . GLY A 1 91 ? 23.496 -16.641 -27.722 1.00 54.59 91 GLY A CA 1
ATOM 710 C C . GLY A 1 91 ? 23.163 -16.231 -29.160 1.00 54.59 91 GLY A C 1
ATOM 711 O O . GLY A 1 91 ? 22.663 -17.037 -29.945 1.00 54.59 91 GLY A O 1
ATOM 712 N N . GLU A 1 92 ? 23.437 -14.969 -29.512 1.00 56.03 92 GLU A N 1
ATOM 713 C CA . GLU A 1 92 ? 23.258 -14.484 -30.888 1.00 56.03 92 GLU A CA 1
ATOM 714 C C . GLU A 1 92 ? 23.872 -15.473 -31.899 1.00 56.03 92 GLU A C 1
ATOM 716 O O . GLU A 1 92 ? 24.993 -15.945 -31.673 1.00 56.03 92 GLU A O 1
ATOM 721 N N . PRO A 1 93 ? 23.182 -15.782 -33.015 1.00 56.94 93 PRO A N 1
ATOM 722 C CA . PRO A 1 93 ? 23.720 -16.668 -34.036 1.00 56.94 93 PRO A CA 1
ATOM 723 C C . PRO A 1 93 ? 25.112 -16.199 -34.479 1.00 56.94 93 PRO A C 1
ATOM 725 O O . PRO A 1 93 ? 25.286 -15.093 -34.996 1.00 56.94 93 PRO A O 1
ATOM 728 N N . TYR A 1 94 ? 26.123 -17.039 -34.259 1.00 58.78 94 TYR A N 1
ATOM 729 C CA . TYR A 1 94 ? 27.493 -16.739 -34.661 1.00 58.78 94 TYR A CA 1
ATOM 730 C C . TYR A 1 94 ? 27.581 -16.555 -36.187 1.00 58.78 94 TYR A C 1
ATOM 732 O O . TYR A 1 94 ? 27.012 -17.334 -36.949 1.00 58.78 94 TYR A O 1
ATOM 740 N N . GLY A 1 95 ? 28.343 -15.552 -36.640 1.00 64.50 95 GLY A N 1
ATOM 741 C CA . GLY A 1 95 ? 28.645 -15.343 -38.065 1.00 64.50 95 GLY A CA 1
ATOM 742 C C . GLY A 1 95 ? 27.770 -14.319 -38.793 1.00 64.50 95 GLY A C 1
ATOM 743 O O . GLY A 1 95 ? 27.853 -14.215 -40.017 1.00 64.50 95 GLY A O 1
ATOM 744 N N . LEU A 1 96 ? 26.958 -13.541 -38.074 1.00 69.12 96 LEU A N 1
ATOM 745 C CA . LEU A 1 96 ? 26.189 -12.465 -38.691 1.00 69.12 96 LEU A CA 1
ATOM 746 C C . LEU A 1 96 ? 27.091 -11.277 -39.085 1.00 69.12 96 LEU A C 1
ATOM 748 O O . LEU A 1 96 ? 28.022 -10.929 -38.351 1.00 69.12 96 LEU A O 1
ATOM 752 N N . PRO A 1 97 ? 26.839 -10.633 -40.239 1.00 73.50 97 PRO A N 1
ATOM 753 C CA . PRO A 1 97 ? 27.659 -9.519 -40.698 1.00 73.50 97 PRO A CA 1
ATOM 754 C C . PRO A 1 97 ? 27.524 -8.320 -39.751 1.00 73.50 97 PRO A C 1
ATOM 756 O O . PRO A 1 97 ? 26.433 -8.054 -39.252 1.00 73.50 97 PRO A O 1
ATOM 759 N N . TYR A 1 98 ? 28.618 -7.576 -39.532 1.00 72.38 98 TYR A N 1
ATOM 760 C CA . TYR A 1 98 ? 28.631 -6.292 -38.805 1.00 72.38 98 TYR A CA 1
ATOM 761 C C . TYR A 1 98 ? 28.716 -5.063 -39.721 1.00 72.38 98 TYR A C 1
ATOM 763 O O . TYR A 1 98 ? 28.392 -3.962 -39.289 1.00 72.38 98 TYR A O 1
ATOM 771 N N . GLY A 1 99 ? 29.071 -5.259 -40.993 1.00 78.06 99 GLY A N 1
ATOM 772 C CA . GLY A 1 99 ? 29.401 -4.185 -41.932 1.00 78.06 99 GLY A CA 1
ATOM 773 C C . GLY A 1 99 ? 30.855 -3.706 -41.781 1.00 78.06 99 GLY A C 1
ATOM 774 O O . GLY A 1 99 ? 31.516 -4.016 -40.786 1.00 78.06 99 GLY A O 1
ATOM 775 N N . PRO A 1 100 ? 31.404 -3.004 -42.785 1.00 79.75 100 PRO A N 1
ATOM 776 C CA . PRO A 1 100 ? 32.794 -2.563 -42.770 1.00 79.75 100 PRO A CA 1
ATOM 777 C C . PRO A 1 100 ? 33.016 -1.372 -41.813 1.00 79.75 100 PRO A C 1
ATOM 779 O O . PRO A 1 100 ? 32.121 -0.537 -41.632 1.00 79.75 100 PRO A O 1
ATOM 782 N N . PRO A 1 101 ? 34.219 -1.244 -41.221 1.00 73.25 101 PRO A N 1
ATOM 783 C CA . PRO A 1 101 ? 34.597 -0.065 -40.447 1.00 73.25 101 PRO A CA 1
ATOM 784 C C . PRO A 1 101 ? 34.812 1.159 -41.356 1.00 73.25 101 PRO A C 1
ATOM 786 O O . PRO A 1 101 ? 35.273 1.027 -42.490 1.00 73.25 101 PRO A O 1
ATOM 789 N N . GLY A 1 102 ? 34.533 2.360 -40.842 1.00 73.25 102 GLY A N 1
ATOM 790 C CA . GLY A 1 102 ? 34.785 3.638 -41.526 1.00 73.25 102 GLY A CA 1
ATOM 791 C C . GLY A 1 102 ? 33.583 4.583 -41.496 1.00 73.25 102 GLY A C 1
ATOM 792 O O . GLY A 1 102 ? 32.455 4.132 -41.379 1.00 73.25 102 GLY A O 1
ATOM 793 N N . THR A 1 103 ? 33.827 5.885 -41.631 1.00 74.62 103 THR A N 1
ATOM 794 C CA . THR A 1 103 ? 32.820 6.962 -41.496 1.00 74.62 103 THR A CA 1
ATOM 795 C C . THR A 1 103 ? 32.197 7.400 -42.829 1.00 74.62 103 THR A C 1
ATOM 797 O O . THR A 1 103 ? 31.667 8.502 -42.960 1.00 74.62 103 THR A O 1
ATOM 800 N N . GLY A 1 104 ? 32.372 6.601 -43.883 1.00 81.69 104 GLY A N 1
ATOM 801 C CA . GLY A 1 104 ? 31.827 6.910 -45.200 1.00 81.69 104 GLY A CA 1
ATOM 802 C C . GLY A 1 104 ? 30.393 6.409 -45.323 1.00 81.69 104 GLY A C 1
ATOM 803 O O . GLY A 1 104 ? 30.129 5.271 -44.962 1.00 81.69 104 GLY A O 1
ATOM 804 N N . LYS A 1 105 ? 29.518 7.185 -45.973 1.00 79.06 105 LYS A N 1
ATOM 805 C CA . LYS A 1 105 ? 28.092 6.859 -46.183 1.00 79.06 105 LYS A CA 1
ATOM 806 C C . LYS A 1 105 ? 27.813 5.408 -46.610 1.00 79.06 105 LYS A C 1
ATOM 808 O O . LYS A 1 105 ? 26.858 4.792 -46.166 1.00 79.06 105 LYS A O 1
ATOM 813 N N . ARG A 1 106 ? 28.666 4.839 -47.468 1.00 82.00 106 ARG A N 1
ATOM 814 C CA . ARG A 1 106 ? 28.550 3.438 -47.904 1.00 82.00 106 ARG A CA 1
ATOM 815 C C . ARG A 1 106 ? 28.784 2.438 -46.766 1.00 82.00 106 ARG A C 1
ATOM 817 O O . ARG A 1 106 ? 28.101 1.423 -46.708 1.00 82.00 106 ARG A O 1
ATOM 824 N N . ALA A 1 107 ? 29.766 2.701 -45.908 1.00 79.69 107 ALA A N 1
ATOM 825 C CA . ALA A 1 107 ? 30.030 1.873 -44.741 1.00 79.69 107 ALA A CA 1
ATOM 826 C C . ALA A 1 107 ? 28.857 1.957 -43.753 1.00 79.69 107 ALA A C 1
ATOM 828 O O . ALA A 1 107 ? 28.455 0.931 -43.215 1.00 79.69 107 ALA A O 1
ATOM 829 N N . ASP A 1 108 ? 28.249 3.135 -43.607 1.00 73.38 108 ASP A N 1
ATOM 830 C CA . ASP A 1 108 ? 27.060 3.355 -42.773 1.00 73.38 108 ASP A CA 1
ATOM 831 C C . ASP A 1 108 ? 25.844 2.570 -43.309 1.00 73.38 108 ASP A C 1
ATOM 833 O O . ASP A 1 108 ? 25.182 1.840 -42.568 1.00 73.38 108 ASP A O 1
ATOM 837 N N . ASP A 1 109 ? 25.594 2.635 -44.622 1.00 79.69 109 ASP A N 1
ATOM 838 C CA . ASP A 1 109 ? 24.525 1.882 -45.295 1.00 79.69 109 ASP A CA 1
ATOM 839 C C . ASP A 1 109 ? 24.732 0.356 -45.183 1.00 79.69 109 ASP A C 1
ATOM 841 O O . ASP A 1 109 ? 23.780 -0.416 -45.059 1.00 79.69 109 ASP A O 1
ATOM 845 N N . GLU A 1 110 ? 25.980 -0.118 -45.246 1.00 82.06 110 GLU A N 1
ATOM 846 C CA . GLU A 1 110 ? 26.306 -1.541 -45.102 1.00 82.06 110 GLU A CA 1
ATOM 847 C C . GLU A 1 110 ? 26.193 -2.013 -43.639 1.00 82.06 110 GLU A C 1
ATOM 849 O O . GLU A 1 110 ? 25.700 -3.119 -43.402 1.00 82.06 110 GLU A O 1
ATOM 854 N N . ARG A 1 111 ? 26.562 -1.180 -42.652 1.00 78.75 111 ARG A N 1
ATOM 855 C CA . ARG A 1 111 ? 26.372 -1.466 -41.215 1.00 78.75 111 ARG A CA 1
ATOM 856 C C . ARG A 1 111 ? 24.896 -1.514 -40.822 1.00 78.75 111 ARG A C 1
ATOM 858 O O . ARG A 1 111 ? 24.477 -2.453 -40.144 1.00 78.75 111 ARG A O 1
ATOM 865 N N . SER A 1 112 ? 24.094 -0.566 -41.298 1.00 72.56 112 SER A N 1
ATOM 866 C CA . SER A 1 112 ? 22.648 -0.523 -41.034 1.00 72.56 112 SER A CA 1
ATOM 867 C C . SER A 1 112 ? 21.907 -1.717 -41.652 1.00 72.56 112 SER A C 1
ATOM 869 O O . SER A 1 112 ? 21.064 -2.330 -40.993 1.00 72.56 112 SER A O 1
ATOM 871 N N . LYS A 1 113 ? 22.275 -2.136 -42.872 1.00 79.06 113 LYS A N 1
ATOM 872 C CA . LYS A 1 113 ? 21.768 -3.383 -43.485 1.00 79.06 113 LYS A CA 1
ATOM 873 C C . LYS A 1 113 ? 22.161 -4.626 -42.693 1.00 79.06 113 LYS A C 1
ATOM 875 O O . LYS A 1 113 ? 21.323 -5.491 -42.452 1.00 79.06 113 LYS A O 1
ATOM 880 N N . ALA A 1 114 ? 23.421 -4.705 -42.274 1.00 79.00 114 ALA A N 1
ATOM 881 C CA . ALA A 1 114 ? 23.930 -5.796 -41.456 1.00 79.00 114 ALA A CA 1
ATOM 882 C C . ALA A 1 114 ? 23.189 -5.895 -40.106 1.00 79.00 114 ALA A C 1
ATOM 884 O O . ALA A 1 114 ? 22.874 -6.993 -39.655 1.00 79.00 114 ALA A O 1
ATOM 885 N N . LEU A 1 115 ? 22.843 -4.759 -39.491 1.00 72.38 115 LEU A N 1
ATOM 886 C CA . LEU A 1 115 ? 22.035 -4.697 -38.270 1.00 72.38 115 LEU A CA 1
ATOM 887 C C . LEU A 1 115 ? 20.597 -5.192 -38.485 1.00 72.38 115 LEU A C 1
ATOM 889 O O . LEU A 1 115 ? 20.115 -5.995 -37.687 1.00 72.38 115 LEU A O 1
ATOM 893 N N . HIS A 1 116 ? 19.937 -4.782 -39.572 1.00 70.06 116 HIS A N 1
ATOM 894 C CA . HIS A 1 116 ? 18.612 -5.305 -39.929 1.00 70.06 116 HIS A CA 1
ATOM 895 C C . HIS A 1 116 ? 18.639 -6.825 -40.114 1.00 70.06 116 HIS A C 1
ATOM 897 O O . HIS A 1 116 ? 17.798 -7.534 -39.573 1.00 70.06 116 HIS A O 1
ATOM 903 N N . GLN A 1 117 ? 19.665 -7.341 -40.792 1.00 75.00 117 GLN A N 1
ATOM 904 C CA . GLN A 1 117 ? 19.835 -8.777 -40.977 1.00 75.00 117 GLN A CA 1
ATOM 905 C C . GLN A 1 117 ? 20.044 -9.519 -39.648 1.00 75.00 117 GLN A C 1
ATOM 907 O O . GLN A 1 117 ? 19.472 -10.591 -39.462 1.00 75.00 117 GLN A O 1
ATOM 912 N N . ARG A 1 118 ? 20.823 -8.958 -38.709 1.00 73.94 118 ARG A N 1
ATOM 913 C CA . ARG A 1 118 ? 20.976 -9.531 -37.358 1.00 73.94 118 ARG A CA 1
ATOM 914 C C . ARG A 1 118 ? 19.642 -9.614 -36.627 1.00 73.94 118 ARG A C 1
ATOM 916 O O . ARG A 1 118 ? 19.345 -10.621 -35.992 1.00 73.94 118 ARG A O 1
ATOM 923 N N . ARG A 1 119 ? 18.827 -8.571 -36.764 1.00 66.00 119 ARG A N 1
ATOM 924 C CA . ARG A 1 119 ? 17.511 -8.468 -36.140 1.00 66.00 119 ARG A CA 1
ATOM 925 C C . ARG A 1 119 ? 16.497 -9.456 -36.724 1.00 66.00 119 ARG A C 1
ATOM 927 O O . ARG A 1 119 ? 15.771 -10.079 -35.957 1.00 66.00 119 ARG A O 1
ATOM 934 N N . ASP A 1 120 ? 16.488 -9.629 -38.044 1.00 65.88 120 ASP A N 1
ATOM 935 C CA . ASP A 1 120 ? 15.602 -10.574 -38.734 1.00 65.88 120 ASP A CA 1
ATOM 936 C C . ASP A 1 120 ? 15.995 -12.036 -38.465 1.00 65.88 120 ASP A C 1
ATOM 938 O O . ASP A 1 120 ? 15.133 -12.907 -38.349 1.00 65.88 120 ASP A O 1
ATOM 942 N N . GLN A 1 121 ? 17.300 -12.319 -38.357 1.00 64.44 121 GLN A N 1
ATOM 943 C CA . GLN A 1 121 ? 17.823 -13.676 -38.152 1.00 64.44 121 GLN A CA 1
ATOM 944 C C . GLN A 1 121 ? 17.908 -14.095 -36.679 1.00 64.44 121 GLN A C 1
ATOM 946 O O . GLN A 1 121 ? 17.916 -15.291 -36.399 1.00 64.44 121 GLN A O 1
ATOM 951 N N . GLY A 1 122 ? 17.922 -13.149 -35.734 1.00 59.72 122 GLY A N 1
ATOM 952 C CA . GLY A 1 122 ? 18.001 -13.394 -34.286 1.00 59.72 122 GLY A CA 1
ATOM 953 C C . GLY A 1 122 ? 16.767 -14.053 -33.655 1.00 59.72 122 GLY A C 1
ATOM 954 O O . GLY A 1 122 ? 16.648 -14.074 -32.431 1.00 59.72 122 GLY A O 1
ATOM 955 N N . GLY A 1 123 ? 15.854 -14.584 -34.471 1.00 53.56 123 GLY A N 1
ATOM 956 C CA . GLY A 1 123 ? 14.561 -15.087 -34.040 1.00 53.56 123 GLY A CA 1
ATOM 957 C C . GLY A 1 123 ? 13.640 -13.945 -33.617 1.00 53.56 123 GLY A C 1
ATOM 958 O O . GLY A 1 123 ? 14.037 -12.993 -32.946 1.00 53.56 123 GLY A O 1
ATOM 959 N N . SER A 1 124 ? 12.370 -14.047 -33.997 1.00 50.84 124 SER A N 1
ATOM 960 C CA . SER A 1 124 ? 11.308 -13.189 -33.474 1.00 50.84 124 SER A CA 1
ATOM 961 C C . SER A 1 124 ? 11.113 -13.487 -31.983 1.00 50.84 124 SER A C 1
ATOM 963 O O . SER A 1 124 ? 10.166 -14.172 -31.597 1.00 50.84 124 SER A O 1
ATOM 965 N N . VAL A 1 125 ? 12.002 -12.986 -31.123 1.00 56.81 125 VAL A N 1
ATOM 966 C CA . VAL A 1 125 ? 11.655 -12.792 -29.716 1.00 56.81 125 VAL A CA 1
ATOM 967 C C . VAL A 1 125 ? 10.459 -11.842 -29.736 1.00 56.81 125 VAL A C 1
ATOM 969 O O . VAL A 1 125 ? 10.587 -10.771 -30.338 1.00 56.81 125 VAL A O 1
ATOM 972 N N . PRO A 1 126 ? 9.297 -12.225 -29.175 1.00 57.41 126 PRO A N 1
ATOM 973 C CA . PRO A 1 126 ? 8.122 -11.367 -29.190 1.00 57.41 126 PRO A CA 1
ATOM 974 C C . PRO A 1 126 ? 8.515 -9.985 -28.672 1.00 57.41 126 PRO A C 1
ATOM 976 O O . PRO A 1 126 ? 9.140 -9.868 -27.615 1.00 57.41 126 PRO A O 1
ATOM 979 N N . ILE A 1 127 ? 8.222 -8.961 -29.476 1.00 59.28 127 ILE A N 1
ATOM 980 C CA . ILE A 1 127 ? 8.529 -7.565 -29.165 1.00 59.28 127 ILE A CA 1
ATOM 981 C C . ILE A 1 127 ? 7.819 -7.252 -27.845 1.00 59.28 127 ILE A C 1
ATOM 983 O O . ILE A 1 127 ? 6.591 -7.238 -27.793 1.00 59.28 127 ILE A O 1
ATOM 987 N N . ARG A 1 128 ? 8.591 -7.089 -26.766 1.00 68.44 128 ARG A N 1
ATOM 988 C CA . ARG A 1 128 ? 8.067 -6.682 -25.458 1.00 68.44 128 ARG A CA 1
ATOM 989 C C . ARG A 1 128 ? 7.837 -5.180 -25.470 1.00 68.44 128 ARG A C 1
ATOM 991 O O . ARG A 1 128 ? 8.690 -4.444 -25.973 1.00 68.44 128 ARG A O 1
ATOM 998 N N . HIS A 1 129 ? 6.704 -4.739 -24.937 1.00 77.00 129 HIS A N 1
ATOM 999 C CA . HIS A 1 129 ? 6.318 -3.332 -24.974 1.00 77.00 129 HIS A CA 1
ATOM 1000 C C . HIS A 1 129 ? 7.312 -2.472 -24.171 1.00 77.00 129 HIS A C 1
ATOM 1002 O O . HIS A 1 129 ? 7.956 -2.966 -23.247 1.00 77.00 129 HIS A O 1
ATOM 1008 N N . VAL A 1 130 ? 7.507 -1.194 -24.522 1.00 78.75 130 VAL A N 1
ATOM 1009 C CA . VAL A 1 130 ? 8.444 -0.283 -23.821 1.00 78.75 130 VAL A CA 1
ATOM 1010 C C . VAL A 1 130 ? 8.028 -0.177 -22.353 1.00 78.75 130 VAL A C 1
ATOM 1012 O O . VAL A 1 130 ? 8.870 -0.152 -21.456 1.00 78.75 130 VAL A O 1
ATOM 1015 N N . THR A 1 131 ? 6.720 -0.228 -22.115 1.00 77.81 131 THR A N 1
ATOM 1016 C CA . THR A 1 131 ? 6.086 -0.273 -20.797 1.00 77.81 131 THR A CA 1
ATOM 1017 C C . THR A 1 131 ? 6.558 -1.457 -19.948 1.00 77.81 131 THR A C 1
ATOM 1019 O O . THR A 1 131 ? 6.745 -1.292 -18.750 1.00 77.81 131 THR A O 1
ATOM 1022 N N . ASP A 1 132 ? 6.869 -2.615 -20.546 1.00 77.25 132 ASP A N 1
ATOM 1023 C CA . ASP A 1 132 ? 7.352 -3.807 -19.819 1.00 77.25 132 ASP A CA 1
ATOM 1024 C C . ASP A 1 132 ? 8.782 -3.641 -19.279 1.00 77.25 132 ASP A C 1
ATOM 1026 O O . ASP A 1 132 ? 9.255 -4.445 -18.471 1.00 77.25 132 ASP A O 1
ATOM 1030 N N . ALA A 1 133 ? 9.498 -2.634 -19.780 1.00 76.38 133 ALA A N 1
ATOM 1031 C CA . ALA A 1 133 ? 10.865 -2.293 -19.411 1.00 76.38 133 ALA A CA 1
ATOM 1032 C C . ALA A 1 133 ? 10.956 -0.902 -18.762 1.00 76.38 133 ALA A C 1
ATOM 1034 O O . ALA A 1 133 ? 12.042 -0.334 -18.663 1.00 76.38 133 ALA A O 1
ATOM 1035 N N . THR A 1 134 ? 9.821 -0.361 -18.320 1.00 75.62 134 THR A N 1
ATOM 1036 C CA . THR A 1 134 ? 9.737 0.892 -17.569 1.00 75.62 134 THR A CA 1
ATOM 1037 C C . THR A 1 134 ? 9.617 0.564 -16.079 1.00 75.62 134 THR A C 1
ATOM 1039 O O . THR A 1 134 ? 8.854 -0.320 -15.703 1.00 75.62 134 THR A O 1
ATOM 1042 N N . PHE A 1 135 ? 10.387 1.239 -15.217 1.00 69.00 135 PHE A N 1
ATOM 1043 C CA . PHE A 1 135 ? 10.289 1.065 -13.755 1.00 69.00 135 PHE A CA 1
ATOM 1044 C C . PHE A 1 135 ? 9.515 2.192 -13.061 1.00 69.00 135 PHE A C 1
ATOM 1046 O O . PHE A 1 135 ? 9.329 2.149 -11.843 1.00 69.00 135 PHE A O 1
ATOM 1053 N N . TYR A 1 136 ? 9.101 3.218 -13.807 1.00 67.81 136 TYR A N 1
ATOM 1054 C CA . TYR A 1 136 ? 8.275 4.296 -13.284 1.00 67.81 136 TYR A CA 1
ATOM 1055 C C . TYR A 1 136 ? 6.871 3.760 -12.973 1.00 67.81 136 TYR A C 1
ATOM 1057 O O . TYR A 1 136 ? 6.187 3.227 -13.840 1.00 67.81 136 TYR A O 1
ATOM 1065 N N . LEU A 1 137 ? 6.474 3.867 -11.702 1.00 64.19 137 LEU A N 1
ATOM 1066 C CA . LEU A 1 137 ? 5.163 3.443 -11.190 1.00 64.19 137 LEU A CA 1
ATOM 1067 C C . LEU A 1 137 ? 4.136 4.588 -11.191 1.00 64.19 137 LEU A C 1
ATOM 1069 O O . LEU A 1 137 ? 3.048 4.446 -10.647 1.00 64.19 137 LEU A O 1
ATOM 1073 N N . ASP A 1 138 ? 4.483 5.740 -11.763 1.00 60.62 138 ASP A N 1
ATOM 1074 C CA . ASP A 1 138 ? 3.609 6.914 -11.878 1.00 60.62 138 ASP A CA 1
ATOM 1075 C C . ASP A 1 138 ? 2.427 6.694 -12.834 1.00 60.62 138 ASP A C 1
ATOM 1077 O O . ASP A 1 138 ? 1.412 7.383 -12.748 1.00 60.62 138 ASP A O 1
ATOM 1081 N N . SER A 1 139 ? 2.549 5.705 -13.717 1.00 58.53 139 SER A N 1
ATOM 1082 C CA . SER A 1 139 ? 1.518 5.297 -14.668 1.00 58.53 139 SER A CA 1
ATOM 1083 C C . SER A 1 139 ? 0.407 4.457 -14.019 1.00 58.53 139 SER A C 1
ATOM 1085 O O . SER A 1 139 ? -0.703 4.389 -14.549 1.00 58.53 139 SER A O 1
ATOM 1087 N N . GLU A 1 140 ? 0.680 3.813 -12.876 1.00 60.66 140 GLU A N 1
ATOM 1088 C CA . GLU A 1 140 ? -0.316 3.020 -12.155 1.00 60.66 140 GLU A CA 1
ATOM 1089 C C . GLU A 1 140 ? -1.281 3.958 -11.424 1.00 60.66 140 GLU A C 1
ATOM 1091 O O . GLU A 1 140 ? -0.931 4.599 -10.432 1.00 60.66 140 GLU A O 1
ATOM 1096 N N . ASN A 1 141 ? -2.521 4.045 -11.911 1.00 59.12 141 ASN A N 1
ATOM 1097 C CA . ASN A 1 141 ? -3.516 4.888 -11.265 1.00 59.12 141 ASN A CA 1
ATOM 1098 C C . ASN A 1 141 ? -3.881 4.310 -9.885 1.00 59.12 141 ASN A C 1
ATOM 1100 O O . ASN A 1 141 ? -4.465 3.230 -9.781 1.00 59.12 141 ASN A O 1
ATOM 1104 N N . ILE A 1 142 ? -3.546 5.043 -8.820 1.00 59.94 142 ILE A N 1
ATOM 1105 C CA . ILE A 1 142 ? -3.880 4.697 -7.426 1.00 59.94 142 ILE A CA 1
ATOM 1106 C C . ILE A 1 142 ? -5.373 4.971 -7.146 1.00 59.94 142 ILE A C 1
ATOM 1108 O O . ILE A 1 142 ? -5.920 4.550 -6.122 1.00 59.94 142 ILE A O 1
ATOM 1112 N N . GLU A 1 143 ? -6.058 5.669 -8.055 1.00 56.66 143 GLU A N 1
ATOM 1113 C CA . GLU A 1 143 ? -7.461 6.036 -7.910 1.00 56.66 143 GLU A CA 1
ATOM 1114 C C . GLU A 1 143 ? -8.381 4.817 -8.056 1.00 56.66 143 GLU A C 1
ATOM 1116 O O . GLU A 1 143 ? -8.644 4.293 -9.138 1.00 56.66 143 GLU A O 1
ATOM 1121 N N . LEU A 1 144 ? -8.927 4.386 -6.922 1.00 59.41 144 LEU A N 1
ATOM 1122 C CA . LEU A 1 144 ? -10.144 3.589 -6.886 1.00 59.41 144 LEU A CA 1
ATOM 1123 C C . LEU A 1 144 ? -11.340 4.521 -7.089 1.00 59.41 144 LEU A C 1
ATOM 1125 O O . LEU A 1 144 ? -11.690 5.264 -6.174 1.00 59.41 144 LEU A O 1
ATOM 1129 N N . ASP A 1 145 ? -12.040 4.390 -8.217 1.00 57.94 145 ASP A N 1
ATOM 1130 C CA . ASP A 1 145 ? -13.361 5.006 -8.469 1.00 57.94 145 ASP A CA 1
ATOM 1131 C C . ASP A 1 145 ? -14.490 4.368 -7.619 1.00 57.94 145 ASP A C 1
ATOM 1133 O O . ASP A 1 145 ? -15.668 4.348 -7.964 1.00 57.94 145 ASP A O 1
ATOM 1137 N N . VAL A 1 146 ? -14.125 3.764 -6.485 1.00 63.50 146 VAL A N 1
ATOM 1138 C CA . VAL A 1 146 ? -15.044 3.081 -5.581 1.00 63.50 146 VAL A CA 1
ATOM 1139 C C . VAL A 1 146 ? -15.177 3.923 -4.324 1.00 63.50 146 VAL A C 1
ATOM 1141 O O . VAL A 1 146 ? -14.204 4.169 -3.608 1.00 63.50 146 VAL A O 1
ATOM 1144 N N . VAL A 1 147 ? -16.409 4.333 -4.026 1.00 70.88 147 VAL A N 1
ATOM 1145 C CA . VAL A 1 147 ? -16.766 4.954 -2.747 1.00 70.88 147 VAL A CA 1
ATOM 1146 C C . VAL A 1 147 ? -16.646 3.891 -1.653 1.00 70.88 147 VAL A C 1
ATOM 1148 O O . VAL A 1 147 ? -17.578 3.135 -1.389 1.00 70.88 147 VAL A O 1
ATOM 1151 N N . VAL A 1 148 ? -15.466 3.797 -1.041 1.00 81.25 148 VAL A N 1
ATOM 1152 C CA . VAL A 1 148 ? -15.188 2.866 0.060 1.00 81.25 148 VAL A CA 1
ATOM 1153 C C . VAL A 1 148 ? -15.496 3.540 1.393 1.00 81.25 148 VAL A C 1
ATOM 1155 O O . VAL A 1 148 ? -15.062 4.665 1.631 1.00 81.25 148 VAL A O 1
ATOM 1158 N N . ASN A 1 149 ? -16.180 2.835 2.298 1.00 88.75 149 ASN A N 1
ATOM 1159 C CA . ASN A 1 149 ? -16.355 3.283 3.678 1.00 88.75 149 ASN A CA 1
ATOM 1160 C C . ASN A 1 149 ? -15.016 3.189 4.455 1.00 88.75 149 ASN A C 1
ATOM 1162 O O . ASN A 1 149 ? -14.515 2.078 4.654 1.00 88.75 149 ASN A O 1
ATOM 1166 N N . PRO A 1 150 ? -14.453 4.303 4.969 1.00 89.25 150 PRO A N 1
ATOM 1167 C CA . PRO A 1 150 ? -13.170 4.309 5.692 1.00 89.25 150 PRO A CA 1
ATOM 1168 C C . PRO A 1 150 ? -13.163 3.514 7.000 1.00 89.25 150 PRO A C 1
ATOM 1170 O O . PRO A 1 150 ? -12.109 3.111 7.498 1.00 89.25 150 PRO A O 1
ATOM 1173 N N . TYR A 1 151 ? -14.343 3.316 7.588 1.00 91.19 151 TYR A N 1
ATOM 1174 C CA . TYR A 1 151 ? -14.516 2.666 8.884 1.00 91.19 151 TYR A CA 1
ATOM 1175 C C . TYR A 1 151 ? -14.861 1.181 8.774 1.00 91.19 151 TYR A C 1
ATOM 1177 O O . TYR A 1 151 ? -14.948 0.499 9.798 1.00 91.19 151 TYR A O 1
ATOM 1185 N N . GLU A 1 152 ? -15.029 0.674 7.558 1.00 91.69 152 GLU A N 1
ATOM 1186 C CA . GLU A 1 152 ? -15.239 -0.743 7.309 1.00 91.69 152 GLU A CA 1
ATOM 1187 C C . GLU A 1 152 ? -13.956 -1.540 7.574 1.00 91.69 152 GLU A C 1
ATOM 1189 O O . GLU A 1 152 ? -12.836 -1.070 7.354 1.00 91.69 152 GLU A O 1
ATOM 1194 N N . LEU A 1 153 ? -14.126 -2.757 8.080 1.00 90.38 153 LEU A N 1
ATOM 1195 C CA . LEU A 1 153 ? -13.046 -3.662 8.444 1.00 90.38 153 LEU A CA 1
ATOM 1196 C C . LEU A 1 153 ? -13.235 -4.987 7.705 1.00 90.38 153 LEU A C 1
ATOM 1198 O O . LEU A 1 153 ? -14.377 -5.364 7.442 1.00 90.38 153 LEU A O 1
ATOM 1202 N N . PRO A 1 154 ? -12.141 -5.681 7.355 1.00 93.75 154 PRO A N 1
ATOM 1203 C CA . PRO A 1 154 ? -12.254 -7.049 6.880 1.00 93.75 154 PRO A CA 1
ATOM 1204 C C . PRO A 1 154 ? -12.807 -7.966 7.971 1.00 93.75 154 PRO A C 1
ATOM 1206 O O . PRO A 1 154 ? -12.842 -7.602 9.152 1.00 93.75 154 PRO A O 1
ATOM 1209 N N . ASP A 1 155 ? -13.196 -9.171 7.560 1.00 94.06 155 ASP A N 1
ATOM 1210 C CA . ASP A 1 155 ? -13.541 -10.237 8.492 1.00 94.06 155 ASP A CA 1
ATOM 1211 C C . ASP A 1 155 ? -12.423 -10.420 9.547 1.00 94.06 155 ASP A C 1
ATOM 1213 O O . ASP A 1 155 ? -11.242 -10.349 9.186 1.00 94.06 155 ASP A O 1
ATOM 1217 N N . PRO A 1 156 ? -12.751 -10.621 10.839 1.00 94.25 156 PRO A N 1
ATOM 1218 C CA . PRO A 1 156 ? -11.760 -10.764 11.903 1.00 94.25 156 PRO A CA 1
ATOM 1219 C C . PRO A 1 156 ? -10.673 -11.815 11.640 1.00 94.25 156 PRO A C 1
ATOM 1221 O O . PRO A 1 156 ? -9.522 -11.585 12.015 1.00 94.25 156 PRO A O 1
ATOM 1224 N N . ASP A 1 157 ? -11.005 -12.934 10.987 1.00 94.62 157 ASP A N 1
ATOM 1225 C CA . ASP A 1 157 ? -10.030 -13.979 10.653 1.00 94.62 157 ASP A CA 1
ATOM 1226 C C . ASP A 1 157 ? -9.027 -13.480 9.606 1.00 94.62 157 ASP A C 1
ATOM 1228 O O . ASP A 1 157 ? -7.815 -13.645 9.759 1.00 94.62 157 ASP A O 1
ATOM 1232 N N . ILE A 1 158 ? -9.520 -12.787 8.578 1.00 95.81 158 ILE A N 1
ATOM 1233 C CA . ILE A 1 158 ? -8.679 -12.166 7.549 1.00 95.81 158 ILE A CA 1
ATOM 1234 C C . ILE A 1 158 ? -7.850 -11.022 8.145 1.00 95.81 158 ILE A C 1
ATOM 1236 O O . ILE A 1 158 ? -6.671 -10.881 7.828 1.00 95.81 158 ILE A O 1
ATOM 1240 N N . ALA A 1 159 ? -8.425 -10.222 9.045 1.00 96.06 159 ALA A N 1
ATOM 1241 C CA . ALA A 1 159 ? -7.726 -9.134 9.726 1.00 96.06 159 ALA A CA 1
ATOM 1242 C C . ALA A 1 159 ? -6.500 -9.639 10.508 1.00 96.06 159 ALA A C 1
ATOM 1244 O O . ALA A 1 159 ? -5.431 -9.026 10.442 1.00 96.06 159 ALA A O 1
ATOM 1245 N N . GLU A 1 160 ? -6.640 -10.760 11.223 1.00 96.06 160 GLU A N 1
ATOM 1246 C CA . GLU A 1 160 ? -5.528 -11.412 11.926 1.00 96.06 160 GLU A CA 1
ATOM 1247 C C . GLU A 1 160 ? -4.467 -11.919 10.948 1.00 96.06 160 GLU A C 1
ATOM 1249 O O . GLU A 1 160 ? -3.283 -11.636 11.131 1.00 96.06 160 GLU A O 1
ATOM 1254 N N . GLN A 1 161 ? -4.873 -12.582 9.864 1.00 96.81 161 GLN A N 1
ATOM 1255 C CA . GLN A 1 161 ? -3.935 -13.092 8.862 1.00 96.81 161 GLN A CA 1
ATOM 1256 C C . GLN A 1 161 ? -3.153 -11.979 8.154 1.00 96.81 161 GLN A C 1
ATOM 1258 O O . GLN A 1 161 ? -1.948 -12.114 7.924 1.00 96.81 161 GLN A O 1
ATOM 1263 N N . LEU A 1 162 ? -3.805 -10.858 7.837 1.00 96.75 162 LEU A N 1
ATOM 1264 C CA . LEU A 1 162 ? -3.156 -9.682 7.258 1.00 96.75 162 LEU A CA 1
ATOM 1265 C C . LEU A 1 162 ? -2.139 -9.067 8.229 1.00 96.75 162 LEU A C 1
ATOM 1267 O O . LEU A 1 162 ? -1.028 -8.727 7.814 1.00 96.75 162 LEU A O 1
ATOM 1271 N N . LEU A 1 163 ? -2.495 -8.959 9.514 1.00 95.75 163 LEU A N 1
ATOM 1272 C CA . LEU A 1 163 ? -1.594 -8.477 10.563 1.00 95.75 163 LEU A CA 1
ATOM 1273 C C . LEU A 1 163 ? -0.374 -9.395 10.711 1.00 95.75 163 LEU A C 1
ATOM 1275 O O . LEU A 1 163 ? 0.759 -8.916 10.680 1.00 95.75 163 LEU A O 1
ATOM 1279 N N . ASP A 1 164 ? -0.590 -10.706 10.814 1.00 95.19 164 ASP A N 1
ATOM 1280 C CA . ASP A 1 164 ? 0.475 -11.705 10.944 1.00 95.19 164 ASP A CA 1
ATOM 1281 C C . ASP A 1 164 ? 1.398 -11.704 9.719 1.00 95.19 164 ASP A C 1
ATOM 1283 O O . ASP A 1 164 ? 2.627 -11.787 9.839 1.00 95.19 164 ASP A O 1
ATOM 1287 N N . CYS A 1 165 ? 0.819 -11.552 8.525 1.00 95.12 165 CYS A N 1
ATOM 1288 C CA . CYS A 1 165 ? 1.573 -11.418 7.289 1.00 95.12 165 CYS A CA 1
ATOM 1289 C C . CYS A 1 165 ? 2.477 -10.181 7.329 1.00 95.12 165 CYS A C 1
ATOM 1291 O O . CYS A 1 165 ? 3.672 -10.304 7.070 1.00 95.12 165 CYS A O 1
ATOM 1293 N N . TYR A 1 166 ? 1.968 -9.013 7.729 1.00 94.50 166 TYR A N 1
ATOM 1294 C CA . TYR A 1 166 ? 2.785 -7.803 7.879 1.00 94.50 166 TYR A CA 1
ATOM 1295 C C . TYR A 1 166 ? 3.894 -7.955 8.934 1.00 94.50 166 TYR A C 1
ATOM 1297 O O . TYR A 1 166 ? 5.047 -7.593 8.678 1.00 94.50 166 TYR A O 1
ATOM 1305 N N . MET A 1 167 ? 3.563 -8.499 10.110 1.00 92.75 167 MET A N 1
ATOM 1306 C CA . MET A 1 167 ? 4.509 -8.638 11.221 1.00 92.75 167 MET A CA 1
ATOM 1307 C C . MET A 1 167 ? 5.672 -9.576 10.871 1.00 92.75 167 MET A C 1
ATOM 1309 O O . MET A 1 167 ? 6.824 -9.291 11.200 1.00 92.75 167 MET A O 1
ATOM 1313 N N . SER A 1 168 ? 5.387 -10.669 10.161 1.00 91.88 168 SER A N 1
ATOM 1314 C CA . SER A 1 168 ? 6.402 -11.640 9.733 1.00 91.88 168 SER A CA 1
ATOM 1315 C C . SER A 1 168 ? 7.221 -11.186 8.520 1.00 91.88 168 SER A C 1
ATOM 1317 O O . SER A 1 168 ? 8.366 -11.608 8.376 1.00 91.88 168 SER A O 1
ATOM 1319 N N . THR A 1 169 ? 6.672 -10.317 7.665 1.00 88.75 169 THR A N 1
ATOM 1320 C CA . THR A 1 169 ? 7.342 -9.838 6.445 1.00 88.75 169 THR A CA 1
ATOM 1321 C C . THR A 1 169 ? 8.060 -8.513 6.685 1.00 88.75 169 THR A C 1
ATOM 1323 O O . THR A 1 169 ? 9.253 -8.492 6.978 1.00 88.75 169 THR A O 1
ATOM 1326 N N . VAL A 1 170 ? 7.338 -7.398 6.597 1.00 86.06 170 VAL A N 1
ATOM 1327 C CA . VAL A 1 170 ? 7.895 -6.045 6.611 1.00 86.06 170 VAL A CA 1
ATOM 1328 C C . VAL A 1 170 ? 8.400 -5.667 7.991 1.00 86.06 170 VAL A C 1
ATOM 1330 O O . VAL A 1 170 ? 9.497 -5.123 8.097 1.00 86.06 170 VAL A O 1
ATOM 1333 N N . HIS A 1 171 ? 7.646 -5.970 9.050 1.00 87.19 171 HIS A N 1
ATOM 1334 C CA . HIS A 1 171 ? 7.996 -5.493 10.388 1.00 87.19 171 HIS A CA 1
ATOM 1335 C C . HIS A 1 171 ? 9.293 -6.106 10.930 1.00 87.19 171 HIS A C 1
ATOM 1337 O O . HIS A 1 171 ? 9.990 -5.468 11.714 1.00 87.19 171 HIS A O 1
ATOM 1343 N N . SER A 1 172 ? 9.644 -7.315 10.478 1.00 83.06 172 SER A N 1
ATOM 1344 C CA . SER A 1 172 ? 10.904 -7.976 10.836 1.00 83.06 172 SER A CA 1
ATOM 1345 C C . SER A 1 172 ? 12.138 -7.188 10.380 1.00 83.06 172 SER A C 1
ATOM 1347 O O . SER A 1 172 ? 13.173 -7.220 11.044 1.00 83.06 172 SER A O 1
ATOM 1349 N N . THR A 1 173 ? 12.014 -6.465 9.263 1.00 85.06 173 THR A N 1
ATOM 1350 C CA . THR A 1 173 ? 13.107 -5.715 8.629 1.00 85.06 173 THR A CA 1
ATOM 1351 C C . THR A 1 173 ? 12.988 -4.215 8.904 1.00 85.06 173 THR A C 1
ATOM 1353 O O . THR A 1 173 ? 13.987 -3.538 9.139 1.00 85.06 173 THR A O 1
ATOM 1356 N N . PHE A 1 174 ? 11.761 -3.693 8.924 1.00 80.56 174 PHE A N 1
ATOM 1357 C CA . PHE A 1 174 ? 11.447 -2.286 9.130 1.00 80.56 174 PHE A CA 1
ATOM 1358 C C . PHE A 1 174 ? 10.457 -2.134 10.287 1.00 80.56 174 PHE A C 1
ATOM 1360 O O . PHE A 1 174 ? 9.245 -2.299 10.130 1.00 80.56 174 PHE A O 1
ATOM 1367 N N . PHE A 1 175 ? 10.969 -1.763 11.460 1.00 83.25 175 PHE A N 1
ATOM 1368 C CA . PHE A 1 175 ? 10.172 -1.553 12.672 1.00 83.25 175 PHE A CA 1
ATOM 1369 C C . PHE A 1 175 ? 9.373 -0.236 12.623 1.00 83.25 175 PHE A C 1
ATOM 1371 O O . PHE A 1 175 ? 9.633 0.696 13.379 1.00 83.25 175 PHE A O 1
ATOM 1378 N N . ILE A 1 176 ? 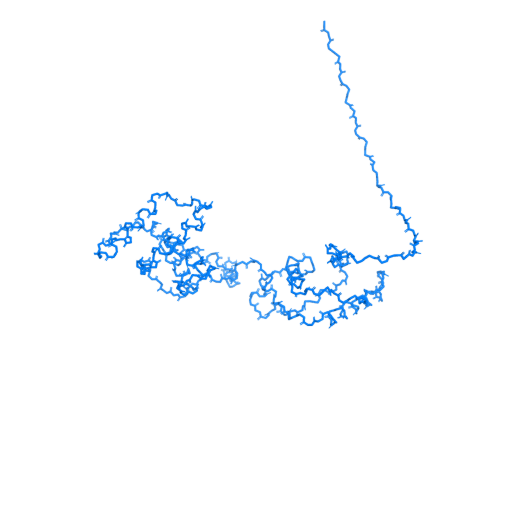8.413 -0.142 11.701 1.00 83.31 176 ILE A N 1
ATOM 1379 C CA . ILE A 1 176 ? 7.642 1.084 11.429 1.00 83.31 176 ILE A CA 1
ATOM 1380 C C . ILE A 1 176 ? 6.642 1.386 12.556 1.00 83.31 176 ILE A C 1
ATOM 1382 O O . ILE A 1 176 ? 6.405 2.550 12.878 1.00 83.31 176 ILE A O 1
ATOM 1386 N N . VAL A 1 177 ? 6.054 0.352 13.166 1.00 87.88 177 VAL A N 1
ATOM 1387 C CA . VAL A 1 177 ? 5.043 0.504 14.223 1.00 87.88 177 VAL A CA 1
ATOM 1388 C C . VAL A 1 177 ? 5.586 0.216 15.626 1.00 87.88 177 VAL A C 1
ATOM 1390 O O . VAL A 1 177 ? 6.524 -0.564 15.784 1.00 87.88 177 VAL A O 1
ATOM 1393 N N . PRO A 1 178 ? 5.011 0.820 16.683 1.00 87.62 178 PRO A N 1
ATOM 1394 C CA . PRO A 1 178 ? 5.373 0.483 18.055 1.00 87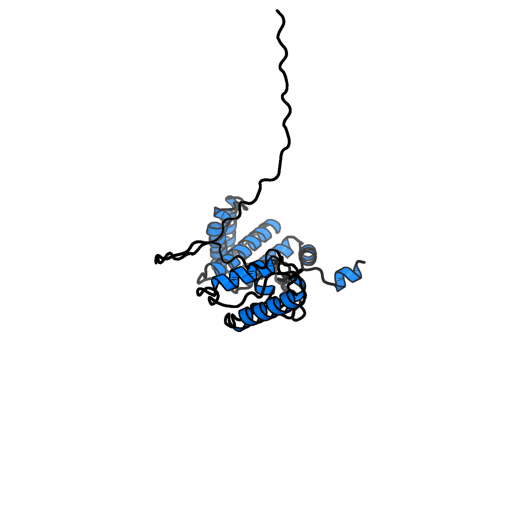.62 178 PRO A CA 1
ATOM 1395 C C . PRO A 1 178 ? 5.103 -0.993 18.359 1.00 87.62 178 PRO A C 1
ATOM 1397 O O . PRO A 1 178 ? 4.085 -1.532 17.938 1.00 87.62 178 PRO A O 1
ATOM 1400 N N . ARG A 1 179 ? 5.940 -1.631 19.186 1.00 82.12 179 ARG A N 1
ATOM 1401 C CA . ARG A 1 179 ? 5.739 -3.044 19.574 1.00 82.12 179 ARG A CA 1
ATOM 1402 C C . ARG A 1 179 ? 4.390 -3.310 20.245 1.00 82.12 179 ARG A C 1
ATOM 1404 O O . ARG A 1 179 ? 3.814 -4.370 20.062 1.00 82.12 179 ARG A O 1
ATOM 1411 N N . SER A 1 180 ? 3.866 -2.333 20.986 1.00 90.44 180 SER A N 1
ATOM 1412 C CA . SER A 1 180 ? 2.552 -2.432 21.629 1.00 90.44 180 SER A CA 1
ATOM 1413 C C . SER A 1 180 ? 1.380 -2.340 20.648 1.00 90.44 180 SER A C 1
ATOM 1415 O O . SER A 1 180 ? 0.237 -2.515 21.065 1.00 90.44 180 SER A O 1
ATOM 1417 N N . PHE A 1 181 ? 1.631 -2.014 19.377 1.00 92.50 181 PHE A N 1
ATOM 1418 C CA . PHE A 1 181 ? 0.591 -1.884 18.364 1.00 92.50 181 PHE A CA 1
ATOM 1419 C C . PHE A 1 181 ? -0.031 -3.242 18.025 1.00 92.50 181 PHE A C 1
ATOM 1421 O O . PHE A 1 181 ? -1.251 -3.321 17.951 1.00 92.50 181 PHE A O 1
ATOM 1428 N N . ASP A 1 182 ? 0.770 -4.308 17.910 1.00 93.06 182 ASP A N 1
ATOM 1429 C CA . ASP A 1 182 ? 0.269 -5.669 17.657 1.00 93.06 182 ASP A CA 1
ATOM 1430 C C . ASP A 1 182 ? -0.757 -6.094 18.721 1.00 93.06 182 ASP A C 1
ATOM 1432 O O . ASP A 1 182 ? -1.909 -6.388 18.404 1.00 93.06 182 ASP A O 1
ATOM 1436 N N . ASP A 1 183 ? -0.387 -5.981 20.001 1.00 94.38 183 ASP A N 1
ATOM 1437 C CA . ASP A 1 183 ? -1.275 -6.284 21.128 1.00 94.38 183 ASP A CA 1
ATOM 1438 C C . ASP A 1 183 ? -2.562 -5.445 21.109 1.00 94.38 183 ASP A C 1
ATOM 1440 O O . ASP A 1 183 ? -3.649 -5.943 21.416 1.00 94.38 183 ASP A O 1
ATOM 1444 N N . GLN A 1 184 ? -2.459 -4.156 20.764 1.00 94.88 184 GLN A N 1
ATOM 1445 C CA . GLN A 1 184 ? -3.622 -3.271 20.650 1.00 94.88 184 GLN A CA 1
ATOM 1446 C C . GLN A 1 184 ? -4.560 -3.724 19.530 1.00 94.88 184 GLN A C 1
ATOM 1448 O O . GLN A 1 184 ? -5.773 -3.773 19.744 1.00 94.88 184 GLN A O 1
ATOM 1453 N N . VAL A 1 185 ? -4.016 -4.074 18.361 1.00 95.00 185 VAL A N 1
ATOM 1454 C CA . VAL A 1 185 ? -4.803 -4.542 17.216 1.00 95.00 185 VAL A CA 1
ATOM 1455 C C . VAL A 1 185 ? -5.462 -5.877 17.533 1.00 95.00 185 VAL A C 1
ATOM 1457 O O . VAL A 1 185 ? -6.664 -6.004 17.330 1.00 95.00 185 VAL A O 1
ATOM 1460 N N . ARG A 1 186 ? -4.741 -6.845 18.109 1.00 95.44 186 ARG A N 1
ATOM 1461 C CA . ARG A 1 186 ? -5.321 -8.149 18.479 1.00 95.44 186 ARG A CA 1
ATOM 1462 C C . ARG A 1 186 ? -6.459 -8.008 19.486 1.00 95.44 186 ARG A C 1
ATOM 1464 O O . ARG A 1 186 ? -7.495 -8.657 19.343 1.00 95.44 186 ARG A O 1
ATOM 1471 N N . ARG A 1 187 ? -6.322 -7.117 20.476 1.00 94.81 187 ARG A N 1
ATOM 1472 C CA . ARG A 1 187 ? -7.411 -6.787 21.418 1.00 94.81 187 ARG A CA 1
ATOM 1473 C C . ARG A 1 187 ? -8.598 -6.132 20.721 1.00 94.81 187 ARG A C 1
ATOM 1475 O O . ARG A 1 187 ? -9.737 -6.440 21.059 1.00 94.81 187 ARG A O 1
ATOM 1482 N N . PHE A 1 188 ? -8.337 -5.243 19.767 1.00 95.06 188 PHE A N 1
ATOM 1483 C CA . PHE A 1 188 ? -9.375 -4.616 18.957 1.00 95.06 188 PHE A CA 1
ATOM 1484 C C . PHE A 1 188 ? -10.111 -5.644 18.082 1.00 95.06 188 PHE A C 1
ATOM 1486 O O . PHE A 1 188 ? -11.333 -5.678 18.097 1.00 95.06 188 PHE A O 1
ATOM 1493 N N . ILE A 1 189 ? -9.406 -6.554 17.405 1.00 94.19 189 ILE A N 1
ATOM 1494 C CA . ILE A 1 189 ? -10.037 -7.625 16.617 1.00 94.19 189 ILE A CA 1
ATOM 1495 C C . ILE A 1 189 ? -10.847 -8.566 17.518 1.00 94.19 189 ILE A C 1
ATOM 1497 O O . ILE A 1 189 ? -11.991 -8.901 17.214 1.00 94.19 189 ILE A O 1
ATOM 1501 N N . SER A 1 190 ? -10.306 -8.921 18.685 1.00 94.62 190 SER A N 1
ATOM 1502 C CA . SER A 1 190 ? -11.021 -9.738 19.673 1.00 94.62 190 SER A CA 1
ATOM 1503 C C . SER A 1 190 ? -12.319 -9.075 20.149 1.00 94.62 190 SER A C 1
ATOM 1505 O O . SER A 1 190 ? -13.317 -9.763 20.359 1.00 94.62 190 SER A O 1
ATOM 1507 N N . SER A 1 191 ? -12.336 -7.747 20.308 1.00 93.19 191 SER A N 1
ATOM 1508 C CA . SER A 1 191 ? -13.550 -7.025 20.698 1.00 93.19 191 SER A CA 1
ATOM 1509 C C . SER A 1 191 ? -14.571 -6.929 19.561 1.00 93.19 191 SER A C 1
ATOM 1511 O O . SER A 1 191 ? -15.768 -6.971 19.843 1.00 93.19 191 SER A O 1
ATOM 1513 N N . LEU A 1 192 ? -14.131 -6.894 18.295 1.00 90.94 192 LEU A N 1
ATOM 1514 C CA . LEU A 1 192 ? -15.016 -6.999 17.125 1.00 90.94 192 LEU A CA 1
ATOM 1515 C C . LEU A 1 192 ? -15.741 -8.348 17.092 1.00 90.94 192 LEU A C 1
ATOM 1517 O O . LEU A 1 192 ? -16.955 -8.373 16.923 1.00 90.94 192 LEU A O 1
ATOM 1521 N N . ARG A 1 193 ? -15.028 -9.460 17.329 1.00 91.94 193 ARG A N 1
ATOM 1522 C CA . ARG A 1 193 ? -15.631 -10.810 17.379 1.00 91.94 193 ARG A CA 1
ATOM 1523 C C . ARG A 1 193 ? -16.724 -10.937 18.443 1.00 91.94 193 ARG A C 1
ATOM 1525 O O . ARG A 1 193 ? -17.629 -11.750 18.307 1.00 91.94 193 ARG A O 1
ATOM 1532 N N . GLN A 1 194 ? -16.619 -10.157 19.516 1.00 92.12 194 GLN A N 1
ATOM 1533 C CA . GLN A 1 194 ? -17.563 -10.156 20.636 1.00 92.12 194 GLN A CA 1
ATOM 1534 C C . GLN A 1 194 ? -18.683 -9.117 20.484 1.00 92.12 194 GLN A C 1
ATOM 1536 O O . GLN A 1 194 ? -19.442 -8.926 21.432 1.00 92.12 194 GLN A O 1
ATOM 1541 N N . ASP A 1 195 ? -18.750 -8.418 19.345 1.00 87.69 195 ASP A N 1
ATOM 1542 C CA . ASP A 1 195 ? -19.657 -7.289 19.097 1.00 87.69 195 ASP A CA 1
ATOM 1543 C C . ASP A 1 195 ? -19.554 -6.183 20.172 1.00 87.69 195 ASP A C 1
ATOM 1545 O O . ASP A 1 195 ? -20.515 -5.529 20.572 1.00 87.69 195 ASP A O 1
ATOM 1549 N N . ARG A 1 196 ? -18.335 -5.987 20.695 1.00 89.25 196 ARG A N 1
ATOM 1550 C CA . ARG A 1 196 ? -17.974 -4.981 21.712 1.00 89.25 196 ARG A CA 1
ATOM 1551 C C . ARG A 1 196 ? -16.912 -4.027 21.182 1.00 89.25 196 ARG A C 1
ATOM 1553 O O . ARG A 1 196 ? -15.978 -3.645 21.893 1.00 89.25 196 ARG A O 1
ATOM 1560 N N . ALA A 1 197 ? -17.037 -3.671 19.909 1.00 80.69 197 ALA A N 1
ATOM 1561 C CA . ALA A 1 197 ? -16.119 -2.765 19.247 1.00 80.69 197 ALA A CA 1
ATOM 1562 C C . ALA A 1 197 ? -16.055 -1.423 19.992 1.00 80.69 197 ALA A C 1
ATOM 1564 O O . ALA A 1 197 ? -17.080 -0.830 20.329 1.00 80.69 197 ALA A O 1
ATOM 1565 N N . PHE A 1 198 ? -14.844 -0.922 20.228 1.00 87.44 198 PHE A N 1
ATOM 1566 C CA . PHE A 1 198 ? -14.631 0.405 20.803 1.00 87.44 198 PHE A CA 1
ATOM 1567 C C . PHE A 1 198 ? -14.099 1.370 19.745 1.00 87.44 198 PHE A C 1
ATOM 1569 O O . PHE A 1 198 ? -13.483 0.976 18.751 1.00 87.44 198 PHE A O 1
ATOM 1576 N N . ARG A 1 199 ? -14.343 2.665 19.953 1.00 89.38 199 ARG A N 1
ATOM 1577 C CA . ARG A 1 199 ? -13.873 3.699 19.032 1.00 89.38 199 ARG A CA 1
ATOM 1578 C C . ARG A 1 199 ? -12.360 3.865 19.166 1.00 89.38 199 ARG A C 1
ATOM 1580 O O . ARG A 1 199 ? -11.841 4.016 20.268 1.00 89.38 199 ARG A O 1
ATOM 1587 N N . VAL A 1 200 ? -11.676 3.875 18.029 1.00 93.56 200 VAL A N 1
ATOM 1588 C CA . VAL A 1 200 ? -10.231 4.111 17.919 1.00 93.56 200 VAL A CA 1
ATOM 1589 C C . VAL A 1 200 ? -9.974 5.435 17.191 1.00 93.56 200 VAL A C 1
ATOM 1591 O O . VAL A 1 200 ? -10.822 5.846 16.396 1.00 93.56 200 VAL A O 1
ATOM 1594 N N . PRO A 1 201 ? -8.836 6.110 17.432 1.00 95.00 201 PRO A N 1
ATOM 1595 C CA . PRO A 1 201 ? -8.476 7.319 16.694 1.00 95.00 201 PRO A CA 1
ATOM 1596 C C . PRO A 1 201 ? -8.316 7.058 15.190 1.00 95.00 201 PRO A C 1
ATOM 1598 O O . PRO A 1 201 ? -7.761 6.027 14.801 1.00 95.00 201 PRO A O 1
ATOM 1601 N N . ASP A 1 202 ? -8.701 8.023 14.351 1.00 94.19 202 ASP A N 1
ATOM 1602 C CA . ASP A 1 202 ? -8.628 7.891 12.886 1.00 94.19 202 ASP A CA 1
ATOM 1603 C C . ASP A 1 202 ? -7.203 7.608 12.406 1.00 94.19 202 ASP A C 1
ATOM 1605 O O . ASP A 1 202 ? -6.988 6.693 11.620 1.00 94.19 202 ASP A O 1
ATOM 1609 N N . ARG A 1 203 ? -6.197 8.292 12.968 1.00 92.81 203 ARG A N 1
ATOM 1610 C CA . ARG A 1 203 ? -4.780 8.048 12.648 1.00 92.81 203 ARG A CA 1
ATOM 1611 C C . ARG A 1 203 ? -4.33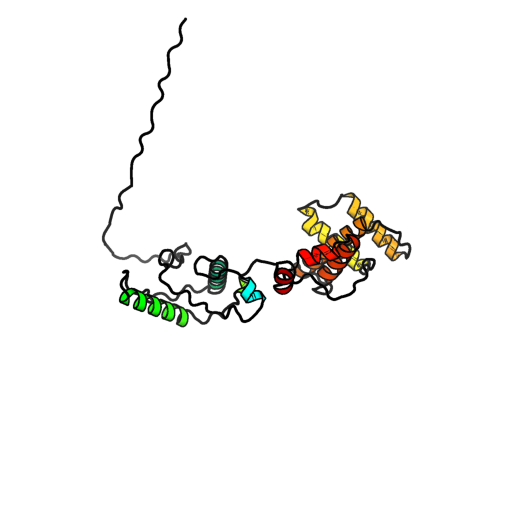4 6.616 12.960 1.00 92.81 203 ARG A C 1
ATOM 1613 O O . ARG A 1 203 ? -3.559 6.035 12.205 1.00 92.81 203 ARG A O 1
ATOM 1620 N N . TRP A 1 204 ? -4.802 6.051 14.073 1.00 95.00 204 TRP A N 1
ATOM 1621 C CA . TRP A 1 204 ? -4.482 4.672 14.454 1.00 95.00 204 TRP A CA 1
ATOM 1622 C C . TRP A 1 204 ? -5.135 3.684 13.483 1.00 95.00 204 TRP A C 1
ATOM 1624 O O . TRP A 1 204 ? -4.496 2.744 13.020 1.00 95.00 204 TRP A O 1
ATOM 1634 N N . ARG A 1 205 ? -6.391 3.943 13.107 1.00 95.38 205 ARG A N 1
ATOM 1635 C CA . ARG A 1 205 ? -7.126 3.132 12.132 1.00 95.38 205 ARG A CA 1
ATOM 1636 C C . ARG A 1 205 ? -6.563 3.266 10.716 1.00 95.38 205 ARG A C 1
ATOM 1638 O O . ARG A 1 205 ? -6.553 2.287 9.978 1.00 95.38 205 ARG A O 1
ATOM 1645 N N . ALA A 1 206 ? -6.066 4.437 10.338 1.00 94.69 206 ALA A N 1
ATOM 1646 C CA . ALA A 1 206 ? -5.365 4.637 9.077 1.00 94.69 206 ALA A CA 1
ATOM 1647 C C . ALA A 1 206 ? -4.090 3.790 9.027 1.00 94.69 206 ALA A C 1
ATOM 1649 O O . ALA A 1 206 ? -3.864 3.083 8.052 1.00 94.69 206 ALA A O 1
ATOM 1650 N N . LEU A 1 207 ? -3.304 3.784 10.109 1.00 95.06 207 LEU A N 1
ATOM 1651 C CA . LEU A 1 207 ? -2.119 2.934 10.217 1.00 95.06 207 LEU A CA 1
ATOM 1652 C C . LEU A 1 207 ? -2.467 1.441 10.118 1.00 95.06 207 LEU A C 1
ATOM 1654 O O . LEU A 1 207 ? -1.775 0.698 9.428 1.00 95.06 207 LEU A O 1
ATOM 1658 N N . LEU A 1 208 ? -3.559 1.014 10.757 1.00 96.00 208 LEU A N 1
ATOM 1659 C CA . LEU A 1 208 ? -4.060 -0.355 10.631 1.00 96.00 208 LEU A CA 1
ATOM 1660 C C . LEU A 1 208 ? -4.431 -0.696 9.178 1.00 96.00 208 LEU A C 1
ATOM 1662 O O . LEU A 1 208 ? -4.038 -1.743 8.676 1.00 96.00 208 LEU A O 1
ATOM 1666 N N . ASN A 1 209 ? -5.133 0.201 8.483 1.00 96.00 209 ASN A N 1
ATOM 1667 C CA . ASN A 1 209 ? -5.462 0.020 7.069 1.00 96.00 209 ASN A CA 1
ATOM 1668 C C . ASN A 1 209 ? -4.203 -0.036 6.181 1.00 96.00 209 ASN A C 1
ATOM 1670 O O . ASN A 1 209 ? -4.140 -0.862 5.280 1.00 96.00 209 ASN A O 1
ATOM 1674 N N . LEU A 1 210 ? -3.162 0.758 6.453 1.00 94.69 210 LEU A N 1
ATOM 1675 C CA . LEU A 1 210 ? -1.885 0.641 5.731 1.00 94.69 210 LEU A CA 1
ATOM 1676 C C . LEU A 1 210 ? -1.224 -0.725 5.953 1.00 94.69 210 LEU A C 1
ATOM 1678 O O . LEU A 1 210 ? -0.715 -1.331 5.013 1.00 94.69 210 LEU A O 1
ATOM 1682 N N . ILE A 1 211 ? -1.262 -1.235 7.185 1.00 96.06 211 ILE A N 1
ATOM 1683 C CA . ILE A 1 211 ? -0.778 -2.582 7.503 1.00 96.06 211 ILE A CA 1
ATOM 1684 C C . ILE A 1 211 ? -1.565 -3.641 6.727 1.00 96.06 211 ILE A C 1
ATOM 1686 O O . ILE A 1 211 ? -0.956 -4.539 6.149 1.00 96.06 211 ILE A O 1
ATOM 1690 N N . PHE A 1 212 ? -2.892 -3.517 6.653 1.00 96.81 212 PHE A N 1
ATOM 1691 C CA . PHE A 1 212 ? -3.729 -4.414 5.856 1.00 96.81 212 PHE A CA 1
ATOM 1692 C C . PHE A 1 212 ? -3.433 -4.319 4.361 1.00 96.81 212 PHE A C 1
ATOM 1694 O O . PHE A 1 212 ? -3.337 -5.353 3.708 1.00 96.81 212 PHE A O 1
ATOM 1701 N N . ALA A 1 213 ? -3.204 -3.117 3.825 1.00 95.25 213 ALA A N 1
ATOM 1702 C CA . ALA A 1 213 ? -2.812 -2.928 2.430 1.00 95.25 213 ALA A CA 1
ATOM 1703 C C . ALA A 1 213 ? -1.515 -3.685 2.106 1.00 95.25 213 ALA A C 1
ATOM 1705 O O . ALA A 1 213 ? -1.449 -4.445 1.139 1.00 95.25 213 ALA A O 1
ATOM 1706 N N . ILE A 1 214 ? -0.498 -3.531 2.959 1.00 95.12 214 ILE A N 1
ATOM 1707 C CA . ILE A 1 214 ? 0.787 -4.222 2.813 1.00 95.12 214 ILE A CA 1
ATOM 1708 C C . ILE A 1 214 ? 0.599 -5.736 2.948 1.00 95.12 214 ILE A C 1
ATOM 1710 O O . ILE A 1 214 ? 1.063 -6.486 2.091 1.00 95.12 214 ILE A O 1
ATOM 1714 N N . GLY A 1 215 ? -0.104 -6.189 3.990 1.00 95.69 215 GLY A N 1
ATOM 1715 C CA . GLY A 1 215 ? -0.383 -7.606 4.221 1.00 95.69 215 GLY A CA 1
ATOM 1716 C C . GLY A 1 215 ? -1.113 -8.256 3.043 1.00 95.69 215 GLY A C 1
ATOM 1717 O O . GLY A 1 215 ? -0.749 -9.354 2.633 1.00 95.69 215 GLY A O 1
ATOM 1718 N N . ALA A 1 216 ? -2.076 -7.555 2.440 1.00 95.75 216 ALA A N 1
ATOM 1719 C CA . ALA A 1 216 ? -2.814 -8.029 1.273 1.00 95.75 216 ALA A CA 1
ATOM 1720 C C . ALA A 1 216 ? -1.906 -8.124 0.041 1.00 95.75 216 ALA A C 1
ATOM 1722 O O . ALA A 1 216 ? -1.908 -9.138 -0.650 1.00 95.75 216 ALA A O 1
ATOM 1723 N N . LYS A 1 217 ? -1.056 -7.120 -0.216 1.00 94.44 217 LYS A N 1
ATOM 1724 C CA . LYS A 1 217 ? -0.104 -7.196 -1.335 1.00 94.44 217 LYS A CA 1
ATOM 1725 C C . LYS A 1 217 ? 0.881 -8.356 -1.156 1.00 94.44 217 LYS A C 1
ATOM 1727 O O . LYS A 1 217 ? 1.137 -9.099 -2.101 1.00 94.44 217 LYS A O 1
ATOM 1732 N N . TYR A 1 218 ? 1.399 -8.554 0.056 1.00 93.56 218 TYR A N 1
ATOM 1733 C CA . TYR A 1 218 ? 2.322 -9.653 0.352 1.00 93.56 218 TYR A CA 1
ATOM 1734 C C . TYR A 1 218 ? 1.664 -11.034 0.302 1.00 93.56 218 TYR A C 1
ATOM 1736 O O . TYR A 1 218 ? 2.315 -11.998 -0.110 1.00 93.56 218 TYR A O 1
ATOM 1744 N N . SER A 1 219 ? 0.396 -11.164 0.693 1.00 95.25 219 SER A N 1
ATOM 1745 C CA . SER A 1 219 ? -0.313 -12.444 0.608 1.00 95.25 219 SER A CA 1
ATOM 1746 C C . SER A 1 219 ? -0.483 -12.896 -0.847 1.00 95.25 219 SER A C 1
ATOM 1748 O O . SER A 1 219 ? -0.315 -14.084 -1.130 1.00 95.25 219 SER A O 1
ATOM 1750 N N . HIS A 1 220 ? -0.689 -11.956 -1.778 1.00 94.12 220 HIS A N 1
ATOM 1751 C CA . HIS A 1 220 ? -0.671 -12.212 -3.223 1.00 94.12 220 HIS A CA 1
ATOM 1752 C C . HIS A 1 220 ? 0.723 -12.566 -3.741 1.00 94.12 220 HIS A C 1
ATOM 1754 O O . HIS A 1 220 ? 0.881 -13.592 -4.398 1.00 94.12 220 HIS A O 1
ATOM 1760 N N . LEU A 1 221 ? 1.755 -11.800 -3.371 1.00 92.38 221 LEU A N 1
ATOM 1761 C CA . LEU A 1 221 ? 3.143 -12.090 -3.771 1.00 92.38 221 LEU A CA 1
ATOM 1762 C C . LEU A 1 221 ? 3.624 -13.469 -3.299 1.00 92.38 221 LEU A C 1
ATOM 1764 O O . LEU A 1 221 ? 4.384 -14.140 -3.992 1.00 92.38 221 LEU A O 1
ATOM 1768 N N . THR A 1 222 ? 3.179 -13.898 -2.117 1.00 93.31 222 THR A N 1
ATOM 1769 C CA . THR A 1 222 ? 3.531 -15.201 -1.530 1.00 93.31 222 THR A CA 1
ATOM 1770 C C . THR A 1 222 ? 2.492 -16.290 -1.798 1.00 93.31 222 THR A C 1
ATOM 1772 O O . THR A 1 222 ? 2.613 -17.385 -1.249 1.00 93.31 222 THR A O 1
ATOM 1775 N N . MET A 1 223 ? 1.490 -16.012 -2.641 1.00 92.69 223 MET A N 1
ATOM 1776 C CA . MET A 1 223 ? 0.448 -16.952 -3.064 1.00 92.69 223 MET A CA 1
ATOM 1777 C C . MET A 1 223 ? -0.251 -17.670 -1.895 1.00 92.69 223 MET A C 1
ATOM 1779 O O . MET A 1 223 ? -0.509 -18.873 -1.959 1.00 92.69 223 MET A O 1
ATOM 1783 N N . LYS A 1 224 ? -0.599 -16.945 -0.824 1.00 93.56 224 LYS A N 1
ATOM 1784 C CA . LYS A 1 224 ? -1.344 -17.509 0.317 1.00 93.56 224 LYS A CA 1
ATOM 1785 C C . LYS A 1 224 ? -2.722 -18.015 -0.108 1.00 93.56 224 LYS A C 1
ATOM 1787 O O . LYS A 1 224 ? -3.350 -17.428 -0.983 1.00 93.56 224 LYS A O 1
ATOM 1792 N N . GLU A 1 225 ? -3.198 -19.086 0.520 1.00 94.38 225 GLU A N 1
ATOM 1793 C CA . GLU A 1 225 ? -4.507 -19.694 0.215 1.00 94.38 225 GLU A CA 1
ATOM 1794 C C . GLU A 1 225 ? -5.684 -18.804 0.631 1.00 94.38 225 GLU A C 1
ATOM 1796 O O . GLU A 1 225 ? -6.714 -18.790 -0.030 1.00 94.38 225 GLU A O 1
ATOM 1801 N N . TRP A 1 226 ? -5.507 -18.027 1.699 1.00 93.12 226 TRP A N 1
ATOM 1802 C CA . TRP A 1 226 ? -6.515 -17.131 2.267 1.00 93.12 226 TRP A CA 1
ATOM 1803 C C . TRP A 1 226 ? -6.528 -15.726 1.652 1.00 93.12 226 TRP A C 1
ATOM 1805 O O . TRP A 1 226 ? -7.243 -14.848 2.132 1.00 93.12 226 TRP A O 1
ATOM 1815 N N . ARG A 1 227 ? -5.710 -15.482 0.622 1.00 93.62 227 ARG A N 1
ATOM 1816 C CA . ARG A 1 227 ? -5.653 -14.172 -0.035 1.00 93.62 227 ARG A CA 1
ATOM 1817 C C . ARG A 1 227 ? -7.028 -13.800 -0.597 1.00 93.62 227 ARG A C 1
ATOM 1819 O O . ARG A 1 227 ? -7.715 -14.647 -1.166 1.00 93.62 227 ARG A O 1
ATOM 1826 N N . GLY A 1 228 ? -7.402 -12.539 -0.419 1.00 91.38 228 GLY A N 1
ATOM 1827 C CA . GLY A 1 228 ? -8.619 -11.975 -0.991 1.00 91.38 228 GLY A CA 1
ATOM 1828 C C . GLY A 1 228 ? -8.450 -11.616 -2.467 1.00 91.38 228 GLY A C 1
ATOM 1829 O O . GLY A 1 228 ? -7.660 -12.231 -3.188 1.00 91.38 228 GLY A O 1
ATOM 1830 N N . ASP A 1 229 ? -9.171 -10.593 -2.912 1.00 91.19 229 ASP A N 1
ATOM 1831 C CA . ASP A 1 229 ? -9.049 -10.066 -4.270 1.00 91.19 229 ASP A CA 1
ATOM 1832 C C . ASP A 1 229 ? -7.682 -9.397 -4.480 1.00 91.19 229 ASP A C 1
ATOM 1834 O O . ASP A 1 229 ? -7.077 -8.852 -3.549 1.00 91.19 229 ASP A O 1
ATOM 1838 N N . GLU A 1 230 ? -7.166 -9.431 -5.712 1.00 88.19 230 GLU A N 1
ATOM 1839 C CA . GLU A 1 230 ? -5.871 -8.827 -6.047 1.00 88.19 230 GLU A CA 1
ATOM 1840 C C . GLU A 1 230 ? -5.844 -7.325 -5.755 1.00 88.19 230 GLU A C 1
ATOM 1842 O O . GLU A 1 230 ? -4.789 -6.792 -5.424 1.00 88.19 230 GLU A O 1
ATOM 1847 N N . ARG A 1 231 ? -6.995 -6.645 -5.782 1.00 88.50 231 ARG A N 1
ATOM 1848 C CA . ARG A 1 231 ? -7.138 -5.200 -5.566 1.00 88.50 231 ARG A CA 1
ATOM 1849 C C . ARG A 1 231 ? -7.524 -4.818 -4.136 1.00 88.50 231 ARG A C 1
ATOM 1851 O O . ARG A 1 231 ? -7.623 -3.626 -3.850 1.00 88.50 231 ARG A O 1
ATOM 1858 N N . ASP A 1 232 ? -7.653 -5.770 -3.210 1.00 90.75 232 ASP A N 1
ATOM 1859 C CA . ASP A 1 232 ? -8.013 -5.480 -1.808 1.00 90.75 232 ASP A CA 1
ATOM 1860 C C . ASP A 1 232 ? -7.016 -4.532 -1.129 1.00 90.75 232 ASP A C 1
ATOM 1862 O O . ASP A 1 232 ? -7.387 -3.676 -0.323 1.00 90.75 232 ASP A O 1
ATOM 1866 N N . HIS A 1 233 ? -5.737 -4.624 -1.502 1.00 91.81 233 HIS A N 1
ATOM 1867 C CA . HIS A 1 233 ? -4.707 -3.718 -1.001 1.00 91.81 233 HIS A CA 1
ATOM 1868 C C . HIS A 1 233 ? -5.010 -2.244 -1.316 1.00 91.81 233 HIS A C 1
ATOM 1870 O O . HIS A 1 233 ? -4.754 -1.374 -0.480 1.00 91.81 233 HIS A O 1
ATOM 1876 N N . LEU A 1 234 ? -5.605 -1.963 -2.480 1.00 89.25 234 LEU A N 1
ATOM 1877 C CA . LEU A 1 234 ? -6.012 -0.616 -2.872 1.00 89.25 234 LEU A CA 1
ATOM 1878 C C . LEU A 1 234 ? -7.194 -0.137 -2.021 1.00 89.25 234 LEU A C 1
ATOM 1880 O O . LEU A 1 234 ? -7.226 1.024 -1.619 1.00 89.25 234 LEU A O 1
ATOM 1884 N N . VAL A 1 235 ? -8.138 -1.025 -1.685 1.00 91.50 235 VAL A N 1
ATOM 1885 C CA . VAL A 1 235 ? -9.290 -0.695 -0.827 1.00 91.50 235 VAL A CA 1
ATOM 1886 C C . VAL A 1 235 ? -8.803 -0.228 0.542 1.00 91.50 235 VAL A C 1
ATOM 1888 O O . VAL A 1 235 ? -9.206 0.838 1.010 1.00 91.50 235 VAL A O 1
ATOM 1891 N N . TYR A 1 236 ? -7.888 -0.973 1.168 1.00 94.38 236 TYR A N 1
ATOM 1892 C CA . TYR A 1 236 ? -7.311 -0.571 2.452 1.00 94.38 236 TYR A CA 1
ATOM 1893 C C . TYR A 1 236 ? -6.488 0.719 2.343 1.00 94.38 236 TYR A C 1
ATOM 1895 O O . TYR A 1 236 ? -6.607 1.589 3.207 1.00 94.38 236 TYR A O 1
ATOM 1903 N N . MET A 1 237 ? -5.712 0.893 1.269 1.00 91.06 237 MET A N 1
ATOM 1904 C CA . MET A 1 237 ? -4.991 2.145 1.017 1.00 91.06 237 MET A CA 1
ATOM 1905 C C . MET A 1 237 ? -5.957 3.335 0.926 1.00 91.06 237 MET A C 1
ATOM 1907 O O . MET A 1 237 ? -5.750 4.347 1.592 1.00 91.06 237 MET A O 1
ATOM 1911 N N . ASN A 1 238 ? -7.055 3.201 0.179 1.00 89.19 238 ASN A N 1
ATOM 1912 C CA . ASN A 1 238 ? -8.064 4.249 0.038 1.00 89.19 238 ASN A CA 1
ATOM 1913 C C . ASN A 1 238 ? -8.713 4.592 1.394 1.00 89.19 238 ASN A C 1
ATOM 1915 O O . ASN A 1 238 ? -8.803 5.764 1.762 1.00 89.19 238 ASN A O 1
ATOM 1919 N N . ARG A 1 239 ? -9.069 3.581 2.204 1.00 92.44 239 ARG A N 1
ATOM 1920 C CA . ARG A 1 239 ? -9.570 3.795 3.579 1.00 92.44 239 ARG A CA 1
ATOM 1921 C C . ARG A 1 239 ? -8.573 4.593 4.425 1.00 92.44 239 ARG A C 1
ATOM 1923 O O . ARG A 1 239 ? -8.976 5.517 5.130 1.00 92.44 239 ARG A O 1
ATOM 1930 N N . ALA A 1 240 ? -7.282 4.264 4.351 1.00 92.94 240 ALA A N 1
ATOM 1931 C CA . ALA A 1 240 ? -6.238 4.993 5.068 1.00 92.94 240 ALA A CA 1
ATOM 1932 C C . ALA A 1 240 ? -6.114 6.448 4.588 1.00 92.94 240 ALA A C 1
ATOM 1934 O O . ALA A 1 240 ? -6.102 7.355 5.420 1.00 92.94 240 ALA A O 1
ATOM 1935 N N . SER A 1 241 ? -6.081 6.677 3.274 1.00 88.50 241 SER A N 1
ATOM 1936 C CA . SER A 1 241 ? -5.994 8.015 2.675 1.00 88.50 241 SER A CA 1
ATOM 1937 C C . SER A 1 241 ? -7.157 8.912 3.096 1.00 88.50 241 SER A C 1
ATOM 1939 O O . SER A 1 241 ? -6.929 10.058 3.487 1.00 88.50 241 SER A O 1
ATOM 1941 N N . GLN A 1 242 ? -8.381 8.376 3.120 1.00 89.00 242 GLN A N 1
ATOM 1942 C CA . GLN A 1 242 ? -9.563 9.112 3.573 1.00 89.00 242 GLN A CA 1
ATOM 1943 C C . GLN A 1 242 ? -9.483 9.485 5.057 1.00 89.00 242 GLN A C 1
ATOM 1945 O O . GLN A 1 242 ? -9.746 10.633 5.412 1.00 89.00 242 GLN A O 1
ATOM 1950 N N . LEU A 1 243 ? -9.054 8.558 5.923 1.00 90.94 243 LEU A N 1
ATOM 1951 C CA . LEU A 1 243 ? -8.872 8.825 7.358 1.00 90.94 243 LEU A CA 1
ATOM 1952 C C . LEU A 1 243 ? -7.747 9.831 7.646 1.00 90.94 243 LEU A C 1
ATOM 1954 O O . LEU A 1 243 ? -7.778 10.510 8.671 1.00 90.94 243 LEU A O 1
ATOM 1958 N N . LEU A 1 244 ? -6.750 9.924 6.765 1.00 89.44 244 LEU A N 1
ATOM 1959 C CA . LEU A 1 244 ? -5.659 10.897 6.861 1.00 89.44 244 LEU A CA 1
ATOM 1960 C C . LEU A 1 244 ? -5.989 12.239 6.192 1.00 89.44 244 LEU A C 1
ATOM 1962 O O . LEU A 1 244 ? -5.197 13.173 6.304 1.00 89.44 244 LEU A O 1
ATOM 1966 N N . GLY A 1 245 ? -7.132 12.354 5.508 1.00 81.62 245 GLY A N 1
ATOM 1967 C CA . GLY A 1 245 ? -7.506 13.553 4.757 1.00 81.62 245 GLY A CA 1
ATOM 1968 C C . GLY A 1 245 ? -6.637 13.794 3.517 1.00 81.62 245 GLY A C 1
ATOM 1969 O O . GLY A 1 245 ? -6.505 14.931 3.076 1.00 81.62 245 GLY A O 1
ATOM 1970 N N . MET A 1 246 ? -6.036 12.741 2.956 1.00 70.62 246 MET A N 1
ATOM 1971 C CA . MET A 1 246 ? -5.100 12.810 1.825 1.00 70.62 246 MET A CA 1
ATOM 1972 C C . MET A 1 246 ? -5.784 12.765 0.454 1.00 70.62 246 MET A C 1
ATOM 1974 O O . MET A 1 246 ? -5.100 12.659 -0.558 1.00 70.62 246 MET A O 1
ATOM 1978 N N . ASN A 1 247 ? -7.113 12.862 0.389 1.00 62.78 247 ASN A N 1
ATOM 1979 C CA . ASN A 1 247 ? -7.873 12.755 -0.863 1.00 62.78 247 ASN A CA 1
ATOM 1980 C C . ASN A 1 247 ? -7.436 13.799 -1.907 1.00 62.78 247 ASN A C 1
ATOM 1982 O O . ASN A 1 247 ? -7.447 13.513 -3.098 1.00 62.78 247 ASN A O 1
ATOM 1986 N N . SER A 1 248 ? -7.004 14.986 -1.465 1.00 55.25 248 SER A N 1
ATOM 1987 C CA . SER A 1 248 ? -6.403 15.994 -2.344 1.00 55.25 248 SER A CA 1
ATOM 1988 C C . SER A 1 248 ? -4.957 15.654 -2.712 1.00 55.25 248 SER A C 1
ATOM 1990 O O . SER A 1 248 ? -4.566 15.826 -3.857 1.00 55.25 248 SER A O 1
ATOM 1992 N N . THR A 1 249 ? -4.160 15.140 -1.772 1.00 55.22 249 THR A N 1
ATOM 1993 C CA . THR A 1 249 ? -2.745 14.797 -1.983 1.00 55.22 249 THR A CA 1
ATOM 1994 C C . THR A 1 249 ? -2.555 13.615 -2.928 1.00 55.22 249 THR A C 1
ATOM 1996 O O . THR A 1 249 ? -1.645 13.655 -3.741 1.00 55.22 249 THR A O 1
ATOM 1999 N N . VAL A 1 250 ? -3.403 12.583 -2.871 1.00 54.03 250 VAL A N 1
ATOM 2000 C CA . VAL A 1 250 ? -3.347 11.459 -3.827 1.00 54.03 250 VAL A CA 1
ATOM 2001 C C . VAL A 1 250 ? -3.598 11.962 -5.249 1.00 54.03 250 VAL A C 1
ATOM 2003 O O . VAL A 1 250 ? -2.837 11.613 -6.139 1.00 54.03 250 VAL A O 1
ATOM 2006 N N . MET A 1 251 ? -4.541 12.893 -5.429 1.00 52.81 251 MET A N 1
ATOM 2007 C CA . MET A 1 251 ? -4.777 13.567 -6.712 1.00 52.81 251 MET A CA 1
ATOM 2008 C C . MET A 1 251 ? -3.561 14.384 -7.202 1.00 52.81 251 MET A C 1
ATOM 2010 O O . MET A 1 251 ? -3.376 14.549 -8.401 1.00 52.81 251 MET A O 1
ATOM 2014 N N . PHE A 1 252 ? -2.711 14.882 -6.292 1.00 51.84 252 PHE A N 1
ATOM 2015 C CA . PHE A 1 252 ? -1.443 15.546 -6.638 1.00 51.84 252 PHE A CA 1
ATOM 2016 C C . PHE A 1 252 ? -0.298 14.573 -6.961 1.00 51.84 252 PHE A C 1
ATOM 2018 O O . PHE A 1 252 ? 0.666 14.984 -7.603 1.00 51.84 252 PHE A O 1
ATOM 2025 N N . ILE A 1 253 ? -0.354 13.333 -6.464 1.00 54.53 253 ILE A N 1
ATOM 2026 C CA . ILE A 1 253 ? 0.675 12.306 -6.699 1.00 54.53 253 ILE A CA 1
ATOM 2027 C C . ILE A 1 253 ? 0.340 11.481 -7.955 1.00 54.53 253 ILE A C 1
ATOM 2029 O O . ILE A 1 253 ? 1.252 10.922 -8.561 1.00 54.53 253 ILE A O 1
ATOM 2033 N N . SER A 1 254 ? -0.934 11.432 -8.367 1.00 54.19 254 SER A N 1
ATOM 2034 C CA . SER A 1 254 ? -1.348 10.929 -9.681 1.00 54.19 254 SER A CA 1
ATOM 2035 C C . SER A 1 254 ? -0.585 11.648 -10.801 1.00 54.19 254 SER A C 1
ATOM 2037 O O . SER A 1 254 ? -0.286 12.841 -10.692 1.00 54.19 254 SER A O 1
ATOM 2039 N N . ALA A 1 255 ? -0.269 10.924 -11.882 1.00 55.22 255 ALA A N 1
ATOM 2040 C CA . ALA A 1 255 ? 0.435 11.491 -13.029 1.00 55.22 255 ALA A CA 1
ATOM 2041 C C . ALA A 1 255 ? -0.250 12.793 -13.494 1.00 55.22 255 ALA A C 1
ATOM 2043 O O . ALA A 1 255 ? -1.471 12.802 -13.681 1.00 55.22 255 ALA A O 1
ATOM 2044 N N . PRO A 1 25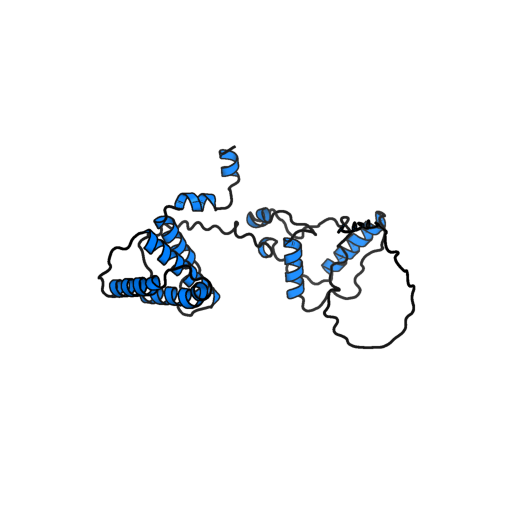6 ? 0.501 13.894 -13.683 1.00 57.66 256 PRO A N 1
ATOM 2045 C CA . PRO A 1 256 ? -0.084 15.171 -14.059 1.00 57.66 256 PRO A CA 1
ATOM 2046 C C . PRO A 1 256 ? -0.794 15.041 -15.408 1.00 57.66 256 PRO A C 1
ATOM 2048 O O . PRO A 1 256 ? -0.177 14.709 -16.420 1.00 57.66 256 PRO A O 1
ATOM 2051 N N . ASP A 1 257 ? -2.097 15.317 -15.430 1.00 57.50 257 ASP A N 1
ATOM 2052 C CA . ASP A 1 257 ? -2.850 15.386 -16.678 1.00 57.50 257 ASP A CA 1
ATOM 2053 C C . ASP A 1 257 ? -2.417 16.634 -17.467 1.00 57.50 257 ASP A C 1
ATOM 2055 O O . ASP A 1 257 ? -2.237 17.722 -16.910 1.00 57.50 257 ASP A O 1
ATOM 2059 N N . LEU A 1 258 ? -2.269 16.496 -18.785 1.00 63.78 258 LEU A N 1
ATOM 2060 C CA . LEU A 1 258 ? -1.941 17.600 -19.687 1.00 63.78 258 LEU A CA 1
ATOM 2061 C C . LEU A 1 258 ? -2.951 18.746 -19.539 1.00 63.78 258 LEU A C 1
ATOM 2063 O O . LEU A 1 258 ? -2.568 19.916 -19.565 1.00 63.78 258 LEU A O 1
ATOM 2067 N N . LEU A 1 259 ? -4.228 18.411 -19.339 1.00 61.34 259 LEU A N 1
ATOM 2068 C CA . LEU A 1 259 ? -5.290 19.385 -19.085 1.00 61.34 259 LEU A CA 1
ATOM 2069 C C . LEU A 1 259 ? -5.077 20.146 -17.771 1.00 61.34 259 LEU A C 1
ATOM 2071 O O . LEU A 1 259 ? -5.310 21.353 -17.725 1.00 61.34 259 LEU A O 1
ATOM 2075 N N . LEU A 1 260 ? -4.596 19.474 -16.722 1.00 65.06 260 LEU A N 1
ATOM 2076 C CA . LEU A 1 260 ? -4.303 20.096 -15.431 1.00 65.06 260 LEU A CA 1
ATOM 2077 C C . LEU A 1 260 ? -3.131 21.080 -15.544 1.00 65.06 260 LEU A C 1
ATOM 2079 O O . LEU A 1 260 ? -3.203 22.185 -15.012 1.00 65.06 260 LEU A O 1
ATOM 2083 N N . VAL A 1 261 ? -2.083 20.714 -16.287 1.00 65.88 261 VAL A N 1
ATOM 2084 C CA . VAL A 1 261 ? -0.933 21.598 -16.542 1.00 65.88 261 VAL A CA 1
ATOM 2085 C C . VAL A 1 261 ? -1.349 22.829 -17.352 1.00 65.88 261 VAL A C 1
ATOM 2087 O O . VAL A 1 261 ? -0.935 23.937 -17.025 1.00 65.88 261 VAL A O 1
ATOM 2090 N N . GLN A 1 262 ? -2.200 22.656 -18.367 1.00 69.44 262 GLN A N 1
ATOM 2091 C CA . GLN A 1 262 ? -2.697 23.759 -19.200 1.00 69.44 262 GLN A CA 1
ATOM 2092 C C . GLN A 1 262 ? -3.686 24.681 -18.476 1.00 69.44 262 GLN A C 1
ATOM 2094 O O . GLN A 1 262 ? -3.777 25.856 -18.814 1.00 69.44 262 GLN A O 1
ATOM 2099 N N . ALA A 1 263 ? -4.441 24.172 -17.500 1.00 68.50 263 ALA A N 1
ATOM 2100 C CA . ALA A 1 263 ? -5.391 24.973 -16.728 1.00 68.50 263 ALA A CA 1
ATOM 2101 C C . ALA A 1 263 ? -4.721 25.831 -15.639 1.00 68.50 263 ALA A C 1
ATOM 2103 O O . ALA A 1 263 ? -5.326 26.788 -15.157 1.00 68.50 263 ALA A O 1
ATOM 2104 N N . VAL A 1 264 ? -3.501 25.469 -15.227 1.00 63.12 264 VAL A N 1
ATOM 2105 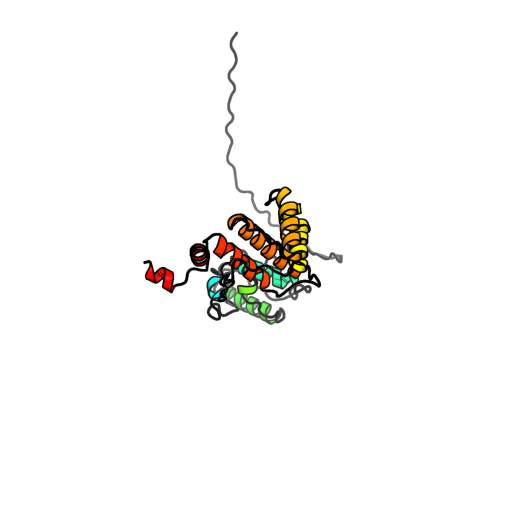C CA . VAL A 1 264 ? -2.745 26.137 -14.152 1.00 63.12 264 VAL A CA 1
ATOM 2106 C C . VAL A 1 264 ? -1.687 27.118 -14.696 1.00 63.12 264 VAL A C 1
ATOM 2108 O O . VAL A 1 264 ? -1.163 27.924 -13.926 1.00 63.12 264 VAL A O 1
ATOM 2111 N N . SER A 1 265 ? -1.393 27.088 -16.002 1.00 45.94 265 SER A N 1
ATOM 2112 C CA . SER A 1 265 ? -0.515 28.044 -16.706 1.00 45.94 265 SER A CA 1
ATOM 2113 C C . SER A 1 265 ? -1.245 29.304 -17.160 1.00 45.94 265 SER A C 1
ATOM 2115 O O . SER A 1 265 ? -0.687 30.406 -16.966 1.00 45.94 265 SER A O 1
#